Protein AF-A0A4U8QLE6-F1 (afdb_monomer)

pLDDT: mean 83.45, std 14.3, range [49.31, 98.06]

Organism: NCBI:txid180332

Radius of gyration: 44.6 Å; Cα contacts (8 Å, |Δi|>4): 15; chains: 1; bounding box: 82×47×125 Å

Foldseek 3Di:
DVVVVCVVCVVVVVVVVVVVCVLVVVVVVQLDDADVPHDPVCSCVPRVVVNVVVVVVVVVVVVVVVVVVVVVVVVVVVVVVVVVVVVVVVVVVVVVVVVVVVVVVVVVVVVVVCCVVVNDVVSVVVVVVVVVVVVVVVVVVVVVVVVVVVVVVVVVVVVVVVVPPPPPDDDDDDDDDDDDDD

Structure (mmCIF, N/CA/C/O backbone):
data_AF-A0A4U8QLE6-F1
#
_entry.id   AF-A0A4U8QLE6-F1
#
loop_
_atom_site.group_PDB
_atom_site.id
_atom_site.type_symbol
_atom_site.label_atom_id
_atom_site.label_alt_id
_atom_site.label_comp_id
_atom_site.label_asym_id
_atom_site.label_entity_id
_atom_site.label_seq_id
_atom_site.pdbx_PDB_ins_code
_atom_site.Cartn_x
_atom_site.Cartn_y
_atom_site.Cartn_z
_atom_site.occupancy
_atom_site.B_iso_or_equiv
_atom_site.auth_seq_id
_atom_site.auth_comp_id
_atom_site.auth_asym_id
_atom_site.auth_atom_id
_atom_site.pdbx_PDB_model_num
ATOM 1 N N . MET A 1 1 ? 1.300 -11.790 -12.094 1.00 51.78 1 MET A N 1
ATOM 2 C CA . MET A 1 1 ? 2.133 -10.600 -11.764 1.00 51.78 1 MET A CA 1
ATOM 3 C C . MET A 1 1 ? 3.245 -10.413 -12.786 1.00 51.78 1 MET A C 1
ATOM 5 O O . MET A 1 1 ? 3.287 -9.347 -13.375 1.00 51.78 1 MET A O 1
ATOM 9 N N . TYR A 1 2 ? 4.060 -11.438 -13.064 1.00 54.03 2 TYR A N 1
ATOM 10 C CA . TYR A 1 2 ? 5.075 -11.389 -14.129 1.00 54.03 2 TYR A CA 1
ATOM 11 C C . TYR A 1 2 ? 4.500 -11.115 -15.533 1.00 54.03 2 TYR A C 1
ATOM 13 O O . TYR A 1 2 ? 5.106 -10.373 -16.294 1.00 54.03 2 TYR A O 1
ATOM 21 N N . GLU A 1 3 ? 3.303 -11.621 -15.851 1.00 58.41 3 GLU A N 1
ATOM 22 C CA . GLU A 1 3 ? 2.656 -11.396 -17.160 1.00 58.41 3 GLU A CA 1
ATOM 23 C C . GLU A 1 3 ? 2.315 -9.925 -17.438 1.00 58.41 3 GLU A C 1
ATOM 25 O O . GLU A 1 3 ? 2.607 -9.437 -18.523 1.00 58.41 3 GLU A O 1
ATOM 30 N N . ARG A 1 4 ? 1.791 -9.182 -16.450 1.00 62.34 4 ARG A N 1
ATOM 31 C CA . ARG A 1 4 ? 1.497 -7.745 -16.623 1.00 62.34 4 ARG A CA 1
ATOM 32 C C . ARG A 1 4 ? 2.766 -6.906 -16.767 1.00 62.34 4 ARG A C 1
ATOM 34 O O . ARG A 1 4 ? 2.772 -5.920 -17.492 1.00 62.34 4 ARG A O 1
ATOM 41 N N . GLU A 1 5 ? 3.844 -7.283 -16.078 1.00 61.75 5 GLU A N 1
ATOM 42 C CA . GLU A 1 5 ? 5.138 -6.608 -16.236 1.00 61.75 5 GLU A CA 1
ATOM 43 C C . GLU A 1 5 ? 5.733 -6.860 -17.631 1.00 61.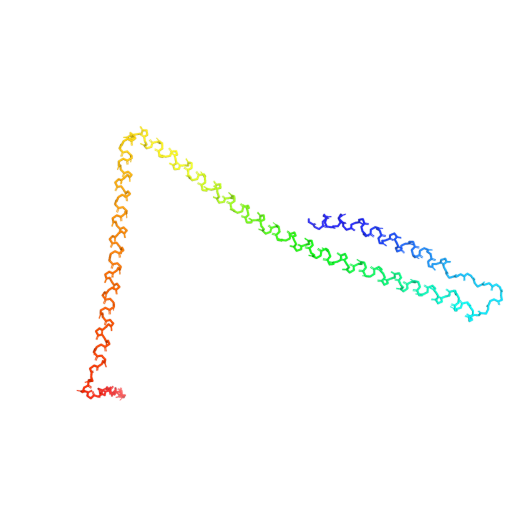75 5 GLU A C 1
ATOM 45 O O . GLU A 1 5 ? 6.278 -5.939 -18.235 1.00 61.75 5 GLU A O 1
ATOM 50 N N . LEU A 1 6 ? 5.573 -8.075 -18.169 1.00 65.81 6 LEU A N 1
ATOM 51 C CA . LEU A 1 6 ? 5.964 -8.415 -19.539 1.00 65.81 6 LEU A CA 1
ATOM 52 C C . LEU A 1 6 ? 5.100 -7.705 -20.591 1.00 65.81 6 LEU A C 1
ATOM 54 O O . LEU A 1 6 ? 5.637 -7.297 -21.614 1.00 65.81 6 LEU A O 1
ATOM 58 N N . GLU A 1 7 ? 3.802 -7.503 -20.348 1.00 73.38 7 GLU A N 1
ATOM 59 C CA . GLU A 1 7 ? 2.925 -6.722 -21.238 1.00 73.38 7 GLU A CA 1
ATOM 60 C C . GLU A 1 7 ? 3.308 -5.240 -21.300 1.00 73.38 7 GLU A C 1
ATOM 62 O O . GLU A 1 7 ? 3.290 -4.656 -22.380 1.00 73.38 7 GLU A O 1
ATOM 67 N N . ILE A 1 8 ? 3.705 -4.637 -20.173 1.00 72.19 8 ILE A N 1
ATOM 68 C CA . ILE A 1 8 ? 4.153 -3.234 -20.133 1.00 72.19 8 ILE A CA 1
ATOM 69 C C . ILE A 1 8 ? 5.519 -3.071 -20.817 1.00 72.19 8 ILE A C 1
ATOM 71 O O . ILE A 1 8 ? 5.747 -2.082 -21.511 1.00 72.19 8 ILE A O 1
ATOM 75 N N . LEU A 1 9 ? 6.431 -4.037 -20.648 1.00 71.62 9 LEU A N 1
ATOM 76 C CA . LEU A 1 9 ? 7.747 -4.005 -21.296 1.00 71.62 9 LEU A CA 1
ATOM 77 C C . LEU A 1 9 ? 7.725 -4.432 -22.767 1.00 71.62 9 LEU A C 1
ATOM 79 O O . LEU A 1 9 ? 8.627 -4.044 -23.507 1.00 71.62 9 LEU A O 1
ATOM 83 N N . LYS A 1 10 ? 6.718 -5.193 -23.207 1.00 79.69 10 LYS A N 1
ATOM 84 C CA . LYS A 1 10 ? 6.575 -5.686 -24.585 1.00 79.69 10 LYS A CA 1
ATOM 85 C C . LYS A 1 10 ? 6.761 -4.607 -25.657 1.00 79.69 10 LYS A C 1
ATOM 87 O O . LYS A 1 10 ? 7.643 -4.787 -26.489 1.00 79.69 10 LYS A O 1
ATOM 92 N N . PRO A 1 11 ? 6.041 -3.468 -25.634 1.00 81.75 11 PRO A N 1
ATOM 93 C CA . PRO A 1 11 ? 6.193 -2.439 -26.666 1.00 81.75 11 PRO A CA 1
ATOM 94 C C . PRO A 1 11 ? 7.582 -1.785 -26.655 1.00 81.75 11 PRO A C 1
ATOM 96 O O . PRO A 1 11 ? 8.099 -1.402 -27.703 1.00 81.75 11 PRO A O 1
ATOM 99 N N . VAL A 1 12 ? 8.222 -1.693 -25.486 1.00 77.62 12 VAL A N 1
ATOM 100 C CA . VAL A 1 12 ? 9.596 -1.185 -25.363 1.00 77.62 12 VAL A CA 1
ATOM 101 C C . VAL A 1 12 ? 10.590 -2.188 -25.949 1.00 77.62 12 VAL A C 1
ATOM 103 O O . VAL A 1 12 ? 11.456 -1.800 -26.729 1.00 77.62 12 VAL A O 1
ATOM 106 N N . MET A 1 13 ? 10.443 -3.476 -25.629 1.00 78.75 13 MET A N 1
ATOM 107 C CA . MET A 1 13 ? 11.257 -4.547 -26.208 1.00 78.75 13 MET A CA 1
ATOM 108 C C . MET A 1 13 ? 11.079 -4.630 -27.724 1.00 78.75 13 MET A C 1
ATOM 110 O O . MET A 1 13 ? 12.067 -4.714 -28.439 1.00 78.75 13 MET A O 1
ATOM 114 N N . GLU A 1 14 ? 9.849 -4.528 -28.224 1.00 84.81 14 GLU A N 1
ATOM 115 C CA . GLU A 1 14 ? 9.547 -4.522 -29.658 1.00 84.81 14 GLU A CA 1
ATOM 116 C C . GLU A 1 14 ? 10.127 -3.290 -30.370 1.00 84.81 14 GLU A C 1
ATOM 118 O O . GLU A 1 14 ? 10.577 -3.395 -31.512 1.00 84.81 14 GLU A O 1
ATOM 123 N N . SER A 1 15 ? 10.160 -2.129 -29.706 1.00 83.81 15 SER A N 1
ATOM 124 C CA . SER A 1 15 ? 10.817 -0.919 -30.219 1.00 83.81 15 SER A CA 1
ATOM 125 C C . SER A 1 15 ? 12.331 -1.095 -30.304 1.00 83.81 15 SER A C 1
ATOM 127 O O . SER A 1 15 ? 12.926 -0.777 -31.331 1.00 83.81 15 SER A O 1
ATOM 129 N N . VAL A 1 16 ? 12.957 -1.625 -29.251 1.00 76.56 16 VAL A N 1
ATOM 130 C CA . VAL A 1 16 ? 14.405 -1.878 -29.216 1.00 76.56 16 VAL A CA 1
ATOM 131 C C . VAL A 1 16 ? 14.793 -2.956 -30.231 1.00 76.56 16 VAL A C 1
ATOM 133 O O . VAL A 1 16 ? 15.768 -2.783 -30.956 1.00 76.56 16 VAL A O 1
ATOM 136 N N . ASP A 1 17 ? 14.007 -4.027 -30.358 1.00 78.38 17 ASP A N 1
ATOM 137 C CA . ASP A 1 17 ? 14.220 -5.077 -31.360 1.00 78.38 17 ASP A CA 1
ATOM 138 C C . ASP A 1 17 ? 14.085 -4.543 -32.786 1.00 78.38 17 ASP A C 1
ATOM 140 O O . ASP A 1 17 ? 14.841 -4.944 -33.673 1.00 78.38 17 ASP A O 1
ATOM 144 N N . ARG A 1 18 ? 13.147 -3.622 -33.026 1.00 83.31 18 ARG A N 1
ATOM 145 C CA . ARG A 1 18 ? 13.005 -2.953 -34.322 1.00 83.31 18 ARG A CA 1
ATOM 146 C C . ARG A 1 18 ? 14.221 -2.088 -34.631 1.00 83.31 18 ARG A C 1
ATOM 148 O O . ARG A 1 18 ? 14.805 -2.252 -35.699 1.00 83.31 18 ARG A O 1
ATOM 155 N N . GLU A 1 19 ? 14.642 -1.242 -33.691 1.00 75.19 19 GLU A N 1
ATOM 156 C CA . GLU A 1 19 ? 15.841 -0.405 -33.831 1.00 75.19 19 GLU A CA 1
ATOM 157 C C . GLU A 1 19 ? 17.096 -1.270 -34.073 1.00 75.19 19 GLU A C 1
ATOM 159 O O . GLU A 1 19 ? 17.903 -0.966 -34.953 1.00 75.19 19 GLU A O 1
ATOM 164 N N . LEU A 1 20 ? 17.230 -2.404 -33.376 1.00 70.12 20 LEU A N 1
ATOM 165 C CA . LEU A 1 20 ? 18.323 -3.363 -33.565 1.00 70.12 20 LEU A CA 1
ATOM 166 C C . LEU A 1 20 ? 18.268 -4.084 -34.917 1.00 70.12 20 LEU A C 1
ATOM 168 O O . LEU A 1 20 ? 19.312 -4.274 -35.542 1.00 70.12 20 LEU A O 1
ATOM 172 N N . ARG A 1 21 ? 17.084 -4.485 -35.396 1.00 73.44 21 ARG A N 1
ATOM 173 C CA . ARG A 1 21 ? 16.917 -5.121 -36.716 1.00 73.44 21 ARG A CA 1
ATOM 174 C C . ARG A 1 21 ? 17.181 -4.146 -37.853 1.00 73.44 21 ARG A C 1
ATOM 176 O O . ARG A 1 21 ? 17.861 -4.520 -38.802 1.00 73.44 21 ARG A O 1
ATOM 183 N N . GLU A 1 22 ? 16.710 -2.907 -37.748 1.00 72.12 22 GLU A N 1
ATOM 184 C CA . GLU A 1 22 ? 17.026 -1.850 -38.713 1.00 72.12 22 GLU A CA 1
ATOM 185 C C . GLU A 1 22 ? 18.521 -1.528 -38.723 1.00 72.12 22 GLU A C 1
ATOM 187 O O . GLU A 1 22 ? 19.091 -1.249 -39.777 1.00 72.12 22 GLU A O 1
ATOM 192 N N . PHE A 1 23 ? 19.182 -1.604 -37.567 1.00 63.97 23 PHE A N 1
ATOM 193 C CA . PHE A 1 23 ? 20.626 -1.455 -37.485 1.00 63.97 23 PHE A CA 1
ATOM 194 C C . PHE A 1 23 ? 21.363 -2.642 -38.124 1.00 63.97 23 PHE A C 1
ATOM 196 O O . PHE A 1 23 ? 22.244 -2.447 -38.958 1.00 63.97 23 PHE A O 1
ATOM 203 N N . ARG A 1 24 ? 20.974 -3.877 -37.786 1.00 59.59 24 ARG A N 1
ATOM 204 C CA . ARG A 1 24 ? 21.587 -5.120 -38.280 1.00 59.59 24 ARG A CA 1
ATOM 205 C C . ARG A 1 24 ? 21.388 -5.326 -39.782 1.00 59.59 24 ARG A C 1
ATOM 207 O O . ARG A 1 24 ? 22.349 -5.666 -40.459 1.00 59.59 24 ARG A O 1
ATOM 214 N N . GLY A 1 25 ? 20.178 -5.085 -40.290 1.00 58.25 25 GLY A N 1
ATOM 215 C CA . GLY A 1 25 ? 19.855 -5.181 -41.717 1.00 58.25 25 GLY A CA 1
ATOM 216 C C . GLY A 1 25 ? 20.652 -4.190 -42.556 1.00 58.25 25 GLY A C 1
ATOM 217 O O . GLY A 1 25 ? 21.019 -4.491 -43.683 1.00 58.25 25 GLY A O 1
ATOM 218 N N . LYS A 1 26 ? 21.030 -3.052 -41.965 1.00 58.16 26 LYS A N 1
ATOM 219 C CA . LYS A 1 26 ? 21.974 -2.150 -42.602 1.00 58.16 26 LYS A CA 1
ATOM 220 C C . LYS A 1 26 ? 23.408 -2.685 -42.488 1.00 58.16 26 LYS A C 1
ATOM 222 O O . LYS A 1 26 ? 24.122 -2.613 -43.462 1.00 58.16 26 LYS A O 1
ATOM 227 N N . VAL A 1 27 ? 23.888 -3.246 -41.375 1.00 53.81 27 VAL A N 1
ATOM 228 C CA . VAL A 1 27 ? 25.328 -3.591 -41.221 1.00 53.81 27 VAL A CA 1
ATOM 229 C C . VAL A 1 27 ? 25.865 -4.564 -42.288 1.00 53.81 27 VAL A C 1
ATOM 231 O O . VAL A 1 27 ? 26.992 -4.367 -42.743 1.00 53.81 27 VAL A O 1
ATOM 234 N N . GLU A 1 28 ? 25.074 -5.548 -42.729 1.00 51.62 28 GLU A N 1
ATOM 235 C CA . GLU A 1 28 ? 25.454 -6.469 -43.822 1.00 51.62 28 GLU A CA 1
ATOM 236 C C . GLU A 1 28 ? 25.434 -5.794 -45.216 1.00 51.62 28 GLU A C 1
ATOM 238 O O . GLU A 1 28 ? 26.197 -6.188 -46.094 1.00 51.62 28 GLU A O 1
ATOM 243 N N . GLU A 1 29 ? 24.666 -4.710 -45.394 1.00 54.72 29 GLU A N 1
ATOM 244 C CA . GLU A 1 29 ? 24.669 -3.832 -46.582 1.00 54.72 29 GLU A CA 1
ATOM 245 C C . GLU A 1 29 ? 25.602 -2.598 -46.455 1.00 54.72 29 GLU A C 1
ATOM 247 O O . GLU A 1 29 ? 25.922 -1.958 -47.457 1.00 54.72 29 GLU A O 1
ATOM 252 N N . ILE A 1 30 ? 26.046 -2.215 -45.245 1.00 60.09 30 ILE A N 1
ATOM 253 C CA . ILE A 1 30 ? 26.697 -0.916 -44.988 1.00 60.09 30 ILE A CA 1
ATOM 254 C C . ILE A 1 30 ? 28.194 -0.955 -45.270 1.00 60.09 30 ILE A C 1
ATOM 256 O O . ILE A 1 30 ? 28.747 0.122 -45.478 1.00 60.09 30 ILE A O 1
ATOM 260 N N . LEU A 1 31 ? 28.893 -2.101 -45.291 1.00 64.25 31 LEU A N 1
ATOM 261 C CA . LEU A 1 31 ? 30.298 -2.047 -45.712 1.00 64.25 31 LEU A CA 1
ATOM 262 C C . LEU A 1 31 ? 30.306 -1.687 -47.208 1.00 64.25 31 LEU A C 1
ATOM 264 O O . LEU A 1 31 ? 30.032 -2.554 -48.038 1.00 64.25 31 LEU A O 1
ATOM 268 N N . PRO A 1 32 ? 30.539 -0.414 -47.589 1.00 68.31 32 PRO A N 1
ATOM 269 C CA . PRO A 1 32 ? 30.186 0.025 -48.925 1.00 68.31 32 PRO A CA 1
ATOM 270 C C . PRO A 1 32 ? 31.134 -0.692 -49.872 1.00 68.31 32 PRO A C 1
ATOM 272 O O . PRO A 1 32 ? 32.317 -0.794 -49.535 1.00 68.31 32 PRO A O 1
ATOM 275 N N . PRO A 1 33 ? 30.697 -1.172 -51.041 1.00 70.31 33 PRO A N 1
ATOM 276 C CA . PRO A 1 33 ? 31.617 -1.817 -51.961 1.00 70.31 33 PRO A CA 1
ATOM 277 C C . PRO A 1 33 ? 32.800 -0.883 -52.257 1.00 70.31 33 PRO A C 1
ATOM 279 O O . PRO A 1 33 ? 32.659 0.350 -52.358 1.00 70.31 33 PRO A O 1
ATOM 282 N N . ALA A 1 34 ? 34.002 -1.460 -52.311 1.00 69.62 34 ALA A N 1
ATOM 283 C CA . ALA A 1 34 ? 35.178 -0.722 -52.747 1.00 69.62 34 ALA A CA 1
ATOM 284 C C . ALA A 1 34 ? 34.936 -0.262 -54.189 1.00 69.62 34 ALA A C 1
ATOM 286 O O . ALA A 1 34 ? 34.495 -1.049 -55.029 1.00 69.62 34 ALA A O 1
ATOM 287 N N . LYS A 1 35 ? 35.180 1.020 -54.482 1.00 76.38 35 LYS A N 1
ATOM 288 C CA . LYS A 1 35 ? 35.130 1.471 -55.880 1.00 76.38 35 LYS A CA 1
ATOM 289 C C . LYS A 1 35 ? 36.320 0.870 -56.631 1.00 76.38 35 LYS A C 1
ATOM 291 O O . LYS A 1 35 ? 37.379 0.659 -56.038 1.00 76.38 35 LYS A O 1
ATOM 296 N N . ALA A 1 36 ? 36.168 0.627 -57.933 1.00 72.69 36 ALA A N 1
ATOM 297 C CA . ALA A 1 36 ? 37.285 0.192 -58.767 1.00 72.69 36 ALA A CA 1
ATOM 298 C C . ALA A 1 36 ? 38.458 1.186 -58.619 1.00 72.69 36 ALA A C 1
ATOM 300 O O . ALA A 1 36 ? 38.265 2.387 -58.801 1.00 72.69 36 ALA A O 1
ATOM 301 N N . LEU A 1 37 ? 39.644 0.677 -58.252 1.00 76.19 37 LEU A N 1
ATOM 302 C CA . LEU A 1 37 ? 40.887 1.429 -57.981 1.00 76.19 37 LEU A CA 1
ATOM 303 C C . LEU A 1 37 ? 40.935 2.256 -56.671 1.00 76.19 37 LEU A C 1
ATOM 305 O O . LEU A 1 37 ? 41.847 3.065 -56.485 1.00 76.19 37 LEU A O 1
ATOM 309 N N . GLU A 1 38 ? 40.012 2.060 -55.724 1.00 82.69 38 GLU A N 1
ATOM 310 C CA . GLU A 1 38 ? 40.084 2.714 -54.408 1.00 82.69 38 GLU A CA 1
ATOM 311 C C . GLU A 1 38 ? 41.235 2.151 -53.550 1.00 82.69 38 GLU A C 1
ATOM 313 O O . GLU A 1 38 ? 41.317 0.951 -53.289 1.00 82.69 38 GLU A O 1
ATOM 318 N N . ARG A 1 39 ? 42.127 3.025 -53.061 1.00 87.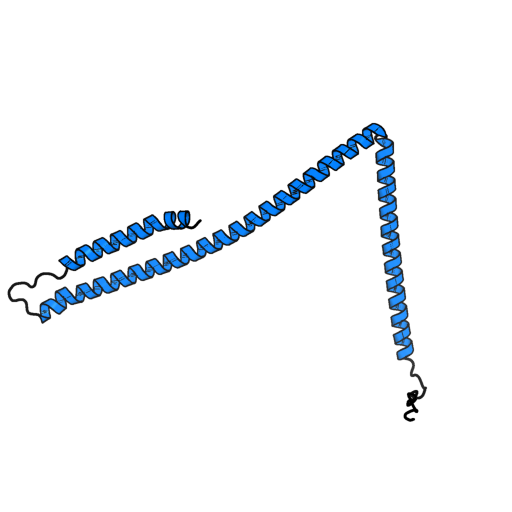81 39 ARG A N 1
ATOM 319 C CA . ARG A 1 39 ? 43.208 2.623 -52.143 1.00 87.81 39 ARG A CA 1
ATOM 320 C C . ARG A 1 39 ? 42.631 2.179 -50.795 1.00 87.81 39 ARG A C 1
ATOM 322 O O . ARG A 1 39 ? 41.817 2.890 -50.208 1.00 87.81 39 ARG A O 1
ATOM 329 N N . ALA A 1 40 ? 43.149 1.077 -50.248 1.00 86.12 40 ALA A N 1
ATOM 330 C CA . ALA A 1 40 ? 42.697 0.498 -48.977 1.00 86.12 40 ALA A CA 1
ATOM 331 C C . ALA A 1 40 ? 42.700 1.494 -47.798 1.00 86.12 40 ALA A C 1
ATOM 333 O O . ALA A 1 40 ? 41.802 1.470 -46.958 1.00 86.12 40 ALA A O 1
ATOM 334 N N . VAL A 1 41 ? 43.677 2.408 -47.754 1.00 88.12 41 VAL A N 1
ATOM 335 C CA . VAL A 1 41 ? 43.741 3.464 -46.727 1.00 88.12 41 VAL A CA 1
ATOM 336 C C . VAL A 1 41 ? 42.537 4.405 -46.832 1.00 88.12 41 VAL A C 1
ATOM 338 O O . VAL A 1 41 ? 41.866 4.642 -45.833 1.00 88.12 41 VAL A O 1
ATOM 341 N N . ASN A 1 42 ? 42.196 4.866 -48.039 1.00 86.88 42 ASN A N 1
ATOM 342 C CA . ASN A 1 42 ? 41.032 5.731 -48.258 1.00 86.88 42 ASN A CA 1
ATOM 343 C C . ASN A 1 42 ? 39.722 5.025 -47.904 1.00 86.88 42 ASN A C 1
ATOM 345 O O . ASN A 1 42 ? 38.850 5.628 -47.283 1.00 86.88 42 ASN A O 1
ATOM 349 N N . TYR A 1 43 ? 39.606 3.745 -48.254 1.00 87.75 43 TYR A N 1
ATOM 350 C CA . TYR A 1 43 ? 38.450 2.934 -47.893 1.00 87.75 43 TYR A CA 1
ATOM 351 C C . TYR A 1 43 ? 38.273 2.852 -46.369 1.00 87.75 43 TYR A C 1
ATOM 353 O O . TYR A 1 43 ? 37.189 3.090 -45.830 1.00 87.75 43 TYR A O 1
ATOM 361 N N . ARG A 1 44 ? 39.359 2.564 -45.643 1.00 88.31 44 ARG A N 1
ATOM 362 C CA . ARG A 1 44 ? 39.341 2.458 -44.183 1.00 88.31 44 ARG A CA 1
ATOM 363 C C . ARG A 1 44 ? 38.933 3.772 -43.521 1.00 88.31 44 ARG A C 1
ATOM 365 O O . ARG A 1 44 ? 38.062 3.753 -42.655 1.00 88.31 44 ARG A O 1
ATOM 372 N N . GLU A 1 45 ? 39.568 4.879 -43.897 1.00 89.25 45 GLU A N 1
ATOM 373 C CA . GLU A 1 45 ? 39.341 6.181 -43.259 1.00 89.25 45 GLU A CA 1
ATOM 374 C C . GLU A 1 45 ? 37.953 6.748 -43.571 1.00 89.25 45 GLU A C 1
ATOM 376 O O . GLU A 1 45 ? 37.293 7.260 -42.671 1.00 89.25 45 GLU A O 1
ATOM 381 N N . ASN A 1 46 ? 37.476 6.611 -44.812 1.00 84.75 46 ASN A N 1
ATOM 382 C CA . ASN A 1 46 ? 36.247 7.280 -45.250 1.00 84.75 46 ASN A CA 1
ATOM 383 C C . ASN A 1 46 ? 34.988 6.415 -45.129 1.00 84.75 46 ASN A C 1
ATOM 385 O O . ASN A 1 46 ? 33.885 6.956 -45.083 1.00 84.75 46 ASN A O 1
ATOM 389 N N . LYS A 1 47 ? 35.121 5.083 -45.092 1.00 81.56 47 LYS A N 1
ATOM 390 C CA . LYS A 1 47 ? 33.972 4.162 -45.090 1.00 81.56 47 LYS A CA 1
ATOM 391 C C . LYS A 1 47 ? 33.920 3.305 -43.831 1.00 81.56 47 LYS A C 1
ATOM 393 O O . LYS A 1 47 ? 32.944 3.373 -43.087 1.00 81.56 47 LYS A O 1
ATOM 398 N N . ALA A 1 48 ? 34.980 2.548 -43.548 1.00 83.25 48 ALA A N 1
ATOM 399 C CA . ALA A 1 48 ? 34.966 1.598 -42.435 1.00 83.25 48 ALA A CA 1
ATOM 400 C C . ALA A 1 48 ? 34.998 2.294 -41.062 1.00 83.25 48 ALA A C 1
ATOM 402 O O . ALA A 1 48 ? 34.143 2.037 -40.217 1.00 83.25 48 ALA A O 1
ATOM 403 N N . LYS A 1 49 ? 35.946 3.209 -40.816 1.00 87.31 49 LYS A N 1
ATOM 404 C CA . LYS A 1 49 ? 36.066 3.894 -39.514 1.00 87.31 49 LYS A CA 1
ATOM 405 C C . LYS A 1 49 ? 34.810 4.686 -39.122 1.00 87.31 49 LYS A C 1
ATOM 407 O O . LYS A 1 49 ? 34.363 4.514 -37.986 1.00 87.31 49 LYS A O 1
ATOM 412 N N . PRO A 1 50 ? 34.197 5.506 -40.000 1.00 85.25 50 PRO A N 1
ATOM 413 C CA . PRO A 1 50 ? 32.987 6.245 -39.648 1.00 85.25 50 PRO A CA 1
ATOM 414 C C . PRO A 1 50 ? 31.817 5.319 -39.314 1.00 85.25 50 PRO A C 1
ATOM 416 O O . PRO A 1 50 ? 31.017 5.648 -38.440 1.00 85.25 50 PRO A O 1
ATOM 419 N N . LEU A 1 51 ? 31.739 4.147 -39.955 1.00 82.06 51 LEU A N 1
ATOM 420 C CA . LEU A 1 51 ? 30.745 3.130 -39.628 1.00 82.06 51 LEU A CA 1
ATOM 421 C C . LEU A 1 51 ? 30.920 2.609 -38.200 1.00 82.06 51 LEU A C 1
ATOM 423 O O . LEU A 1 51 ? 29.972 2.663 -37.419 1.00 82.06 51 LEU A O 1
ATOM 427 N N . PHE A 1 52 ? 32.129 2.185 -37.825 1.00 83.56 52 PHE A N 1
ATOM 428 C CA . PHE A 1 52 ? 32.409 1.723 -36.461 1.00 83.56 52 PHE A CA 1
ATOM 429 C C . PHE A 1 52 ? 32.128 2.802 -35.411 1.00 83.56 52 PHE A C 1
ATOM 431 O O . PHE A 1 52 ? 31.597 2.501 -34.344 1.00 83.56 52 PHE A O 1
ATOM 438 N N . ILE A 1 53 ? 32.434 4.067 -35.715 1.00 87.44 53 ILE A N 1
ATOM 439 C CA . ILE A 1 53 ? 32.125 5.191 -34.824 1.00 87.44 53 ILE A CA 1
ATOM 440 C C . ILE A 1 53 ? 30.609 5.349 -34.658 1.00 87.44 53 ILE A C 1
ATOM 442 O O . ILE A 1 53 ? 30.140 5.472 -33.527 1.00 87.44 53 ILE A O 1
ATOM 446 N N . LYS A 1 54 ? 29.835 5.299 -35.752 1.00 83.88 54 LYS A N 1
ATOM 447 C CA . LYS A 1 54 ? 28.366 5.339 -35.692 1.00 83.88 54 LYS A CA 1
ATOM 448 C C . LYS A 1 54 ? 27.816 4.176 -34.867 1.00 83.88 54 LYS A C 1
ATOM 450 O O . LYS A 1 54 ? 27.047 4.427 -33.950 1.00 83.88 54 LYS A O 1
ATOM 455 N N . MET A 1 55 ? 28.275 2.945 -35.114 1.00 82.94 55 MET A N 1
ATOM 456 C CA . MET A 1 55 ? 27.880 1.762 -34.333 1.00 82.94 55 MET A CA 1
ATOM 457 C C . MET A 1 55 ? 28.159 1.939 -32.845 1.00 82.94 55 MET A C 1
ATOM 459 O O . MET A 1 55 ? 27.263 1.749 -32.027 1.00 82.94 55 MET A O 1
ATOM 463 N N . LYS A 1 56 ? 29.375 2.363 -32.492 1.00 86.25 56 LYS A N 1
ATOM 464 C CA . LYS A 1 56 ? 29.760 2.615 -31.102 1.00 86.25 56 LYS A CA 1
ATOM 465 C C . LYS A 1 56 ? 28.824 3.629 -30.441 1.00 86.25 56 LYS A C 1
ATOM 467 O O . LYS A 1 56 ? 28.370 3.402 -29.324 1.00 86.25 56 LYS A O 1
ATOM 472 N N . ASN A 1 57 ? 28.530 4.732 -31.127 1.00 86.44 57 ASN A N 1
ATOM 473 C CA . ASN A 1 57 ? 27.688 5.795 -30.586 1.00 86.44 57 ASN A CA 1
ATOM 474 C C . ASN A 1 57 ? 26.224 5.351 -30.446 1.00 86.44 57 ASN A C 1
ATOM 476 O O . ASN A 1 57 ? 25.603 5.650 -29.431 1.00 86.44 57 ASN A O 1
ATOM 480 N N . THR A 1 58 ? 25.688 4.597 -31.412 1.00 83.31 58 THR A N 1
ATOM 481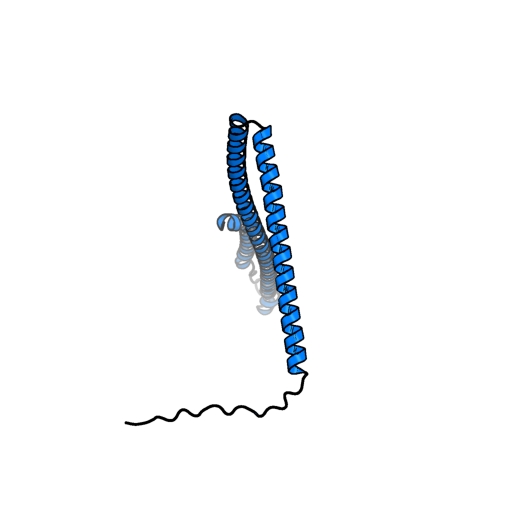 C CA . THR A 1 58 ? 24.334 4.031 -31.327 1.00 83.31 58 THR A CA 1
ATOM 482 C C . THR A 1 58 ? 24.218 3.048 -30.165 1.00 83.31 58 THR A C 1
ATOM 484 O O . THR A 1 58 ? 23.290 3.155 -29.370 1.00 83.31 58 THR A O 1
ATOM 487 N N . ILE A 1 59 ? 25.187 2.141 -30.004 1.00 82.56 59 ILE A N 1
ATOM 488 C CA . ILE A 1 59 ? 25.215 1.194 -28.880 1.00 82.56 59 ILE A CA 1
ATOM 489 C C . ILE A 1 59 ? 25.286 1.943 -27.543 1.00 82.56 59 ILE A C 1
ATOM 491 O O . ILE A 1 59 ? 24.552 1.609 -26.616 1.00 82.56 59 ILE A O 1
ATOM 495 N N . ALA A 1 60 ? 26.120 2.982 -27.443 1.00 84.44 60 ALA A N 1
ATOM 496 C CA . ALA A 1 60 ? 26.226 3.791 -26.231 1.00 84.44 60 ALA A CA 1
ATOM 497 C C . ALA A 1 60 ? 24.912 4.521 -25.895 1.00 84.44 60 ALA A C 1
ATOM 499 O O . ALA A 1 60 ? 24.498 4.528 -24.737 1.00 84.44 60 ALA A O 1
ATOM 500 N N . ALA A 1 61 ? 24.230 5.086 -26.896 1.00 85.19 61 ALA A N 1
ATOM 501 C CA . ALA A 1 61 ? 22.938 5.744 -26.710 1.00 85.19 61 ALA A CA 1
ATOM 502 C C . ALA A 1 61 ? 21.848 4.760 -26.251 1.00 85.19 61 ALA A C 1
ATOM 504 O O . ALA A 1 61 ? 21.098 5.057 -25.321 1.00 85.19 61 ALA A O 1
ATOM 505 N N . LEU A 1 62 ? 21.797 3.563 -26.846 1.00 84.50 62 LEU A N 1
ATOM 506 C CA . LEU A 1 62 ? 20.872 2.506 -26.431 1.00 84.50 62 LEU A CA 1
ATOM 507 C C . LEU A 1 62 ? 21.149 2.035 -24.999 1.00 84.50 62 LEU A C 1
ATOM 509 O O . LEU A 1 62 ? 20.213 1.861 -24.221 1.00 84.50 62 LEU A O 1
ATOM 513 N N . ALA A 1 63 ? 22.420 1.876 -24.625 1.00 81.50 63 ALA A N 1
ATOM 514 C CA . ALA A 1 63 ? 22.805 1.494 -23.269 1.00 81.50 63 ALA A CA 1
ATOM 515 C C . ALA A 1 63 ? 22.397 2.552 -22.229 1.00 81.50 63 ALA A C 1
ATOM 517 O O . ALA A 1 63 ? 21.895 2.196 -21.163 1.00 81.50 63 ALA A O 1
ATOM 518 N N . ALA A 1 64 ? 22.558 3.842 -22.546 1.00 86.31 64 ALA A N 1
ATOM 519 C CA . ALA A 1 64 ? 22.112 4.933 -21.680 1.00 86.31 64 ALA A CA 1
ATOM 520 C C . ALA A 1 64 ? 20.586 4.911 -21.486 1.00 86.31 64 ALA A C 1
ATOM 522 O O . ALA A 1 64 ? 20.108 4.919 -20.351 1.00 86.31 64 ALA A O 1
ATOM 523 N N . ARG A 1 65 ? 19.824 4.765 -22.578 1.00 81.94 65 ARG A N 1
ATOM 524 C CA . ARG A 1 65 ? 18.357 4.667 -22.532 1.00 81.94 65 ARG A CA 1
ATOM 525 C C . ARG A 1 65 ? 17.882 3.441 -21.746 1.00 81.94 65 ARG A C 1
ATOM 527 O O . ARG A 1 65 ? 16.936 3.529 -20.967 1.00 81.94 65 ARG A O 1
ATOM 534 N N . LEU A 1 66 ? 18.556 2.299 -21.901 1.00 83.88 66 LEU A N 1
ATOM 535 C CA . LEU A 1 66 ? 18.262 1.092 -21.125 1.00 83.88 66 LEU A CA 1
ATOM 536 C C . LEU A 1 66 ? 18.493 1.322 -19.624 1.00 83.88 66 LEU A C 1
ATOM 538 O O . LEU A 1 66 ? 17.675 0.901 -18.807 1.00 83.88 66 LEU A O 1
ATOM 542 N N . ALA A 1 67 ? 19.573 2.015 -19.256 1.00 86.88 67 ALA A N 1
ATOM 543 C CA . ALA A 1 67 ? 19.868 2.336 -17.863 1.00 86.88 67 ALA A CA 1
ATOM 544 C C . ALA A 1 67 ? 18.792 3.240 -17.235 1.00 86.88 67 ALA A C 1
ATOM 546 O O . ALA A 1 67 ? 18.381 2.993 -16.099 1.00 86.88 67 ALA A O 1
ATOM 547 N N . GLU A 1 68 ? 18.294 4.237 -17.970 1.00 89.38 68 GLU A N 1
ATOM 548 C CA . GLU A 1 68 ? 17.191 5.105 -17.534 1.00 89.38 68 GLU A CA 1
ATOM 549 C C . GLU A 1 68 ? 15.903 4.306 -17.292 1.00 89.38 68 GLU A C 1
ATOM 551 O O . GLU A 1 68 ? 15.341 4.357 -16.194 1.00 89.38 68 GLU A O 1
ATOM 556 N N . ILE A 1 69 ? 15.498 3.474 -18.259 1.00 86.94 69 ILE A N 1
ATOM 557 C CA . ILE A 1 69 ? 14.307 2.615 -18.145 1.00 86.94 69 ILE A CA 1
ATOM 558 C C . ILE A 1 69 ? 14.424 1.672 -16.939 1.00 86.94 69 ILE A C 1
ATOM 560 O O . ILE A 1 69 ? 13.461 1.470 -16.197 1.00 86.94 69 ILE A O 1
ATOM 564 N N . MET A 1 70 ? 15.610 1.110 -16.687 1.00 83.38 70 MET A N 1
ATOM 565 C CA . MET A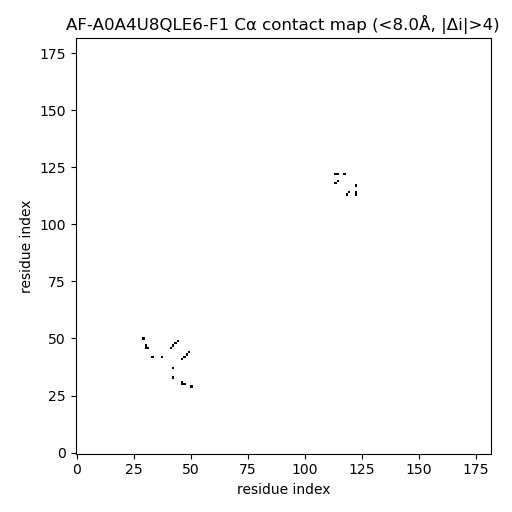 1 70 ? 15.837 0.253 -15.520 1.00 83.38 70 MET A CA 1
ATOM 566 C C . MET A 1 70 ? 15.672 1.007 -14.191 1.00 83.38 70 MET A C 1
ATOM 568 O O . MET A 1 70 ? 15.160 0.432 -13.223 1.00 83.38 70 MET A O 1
ATOM 572 N N . GLN A 1 71 ? 16.071 2.281 -14.121 1.00 91.81 71 GLN A N 1
ATOM 573 C CA . GLN A 1 71 ? 15.865 3.111 -12.929 1.00 91.81 71 GLN A CA 1
ATOM 574 C C . GLN A 1 71 ? 14.385 3.432 -12.709 1.00 91.81 71 GLN A C 1
ATOM 576 O O . GLN A 1 71 ? 13.895 3.309 -11.583 1.00 91.81 71 GLN A O 1
ATOM 581 N N . GLU A 1 72 ? 13.653 3.785 -13.765 1.00 89.00 72 GLU A N 1
ATOM 582 C CA . GLU A 1 72 ? 12.208 4.020 -13.687 1.00 89.00 72 GLU A CA 1
ATOM 583 C C . GLU A 1 72 ? 11.459 2.759 -13.256 1.00 89.00 72 GLU A C 1
ATOM 585 O O . GLU A 1 72 ? 10.664 2.804 -12.316 1.00 89.00 72 GLU A O 1
ATOM 590 N N . LEU A 1 73 ? 11.795 1.604 -13.838 1.00 85.69 73 LEU A N 1
ATOM 591 C CA . LEU A 1 73 ? 11.222 0.317 -13.451 1.00 85.69 73 LEU A CA 1
ATOM 592 C C . LEU A 1 73 ? 11.464 0.012 -11.966 1.00 85.69 73 LEU A C 1
ATOM 594 O O . LEU A 1 73 ? 10.567 -0.471 -11.271 1.00 85.69 73 LEU A O 1
ATOM 598 N N . LYS A 1 74 ? 12.662 0.314 -11.449 1.00 91.12 74 LYS A N 1
ATOM 599 C CA . LYS A 1 74 ? 12.984 0.145 -10.025 1.00 91.12 74 LYS A CA 1
ATOM 600 C C . LYS A 1 74 ? 12.122 1.052 -9.143 1.00 91.12 74 LYS A C 1
ATOM 602 O O . LYS A 1 74 ? 11.598 0.576 -8.134 1.00 91.12 74 LYS A O 1
ATOM 607 N N . ARG A 1 75 ? 11.946 2.324 -9.520 1.00 92.00 75 ARG A N 1
ATOM 608 C CA . ARG A 1 75 ? 11.089 3.285 -8.800 1.00 92.00 75 ARG A CA 1
ATOM 609 C C . ARG A 1 75 ? 9.630 2.836 -8.792 1.00 92.00 75 ARG A C 1
ATOM 611 O O . ARG A 1 75 ? 9.027 2.762 -7.724 1.00 92.00 75 ARG A O 1
ATOM 618 N N . VAL A 1 76 ? 9.092 2.456 -9.950 1.00 92.00 76 VAL A N 1
ATOM 619 C CA . VAL A 1 76 ? 7.712 1.968 -10.085 1.00 92.00 76 VAL A CA 1
ATOM 620 C C . VAL A 1 76 ? 7.495 0.706 -9.251 1.00 92.00 76 VAL A C 1
ATOM 622 O O . VAL A 1 76 ? 6.516 0.617 -8.512 1.00 92.00 76 VAL A O 1
ATOM 625 N N . ARG A 1 77 ? 8.428 -0.254 -9.283 1.00 90.50 77 ARG A N 1
ATOM 626 C CA . ARG A 1 77 ? 8.349 -1.463 -8.445 1.00 90.50 77 ARG A CA 1
ATOM 627 C C . ARG A 1 77 ? 8.377 -1.147 -6.953 1.00 90.50 77 ARG A C 1
ATOM 629 O O . ARG A 1 77 ? 7.652 -1.790 -6.197 1.00 90.50 77 ARG A O 1
ATOM 636 N N . ALA A 1 78 ? 9.193 -0.186 -6.522 1.00 92.50 78 ALA A N 1
ATOM 637 C CA . ALA A 1 78 ? 9.224 0.246 -5.128 1.00 92.50 78 ALA A CA 1
ATOM 638 C C . ALA A 1 78 ? 7.880 0.862 -4.706 1.00 92.50 78 ALA A C 1
ATOM 640 O O . ALA A 1 78 ? 7.303 0.421 -3.712 1.00 92.50 78 ALA A O 1
ATOM 641 N N . GLY A 1 79 ? 7.333 1.780 -5.510 1.00 93.81 79 GLY A N 1
ATOM 642 C CA . GLY A 1 79 ? 6.019 2.378 -5.258 1.00 93.81 79 GLY A CA 1
ATOM 643 C C . GLY A 1 79 ? 4.893 1.340 -5.233 1.00 93.81 79 GLY A C 1
ATOM 644 O O . GLY A 1 79 ? 4.062 1.340 -4.329 1.00 93.81 79 GLY A O 1
ATOM 645 N N . ASN A 1 80 ? 4.909 0.376 -6.157 1.00 92.69 80 ASN A N 1
ATOM 646 C CA . ASN A 1 80 ? 3.920 -0.702 -6.183 1.00 92.69 80 ASN A CA 1
ATOM 647 C C . ASN A 1 80 ? 4.002 -1.602 -4.932 1.00 92.69 80 ASN A C 1
ATOM 649 O O . ASN A 1 80 ? 2.979 -2.016 -4.390 1.00 92.69 80 ASN A O 1
ATOM 653 N N . ARG A 1 81 ? 5.212 -1.883 -4.425 1.00 93.50 81 ARG A N 1
ATOM 654 C CA . ARG A 1 81 ? 5.392 -2.628 -3.163 1.00 93.50 81 ARG A CA 1
ATOM 655 C C . ARG A 1 81 ? 4.821 -1.868 -1.968 1.00 93.50 81 ARG A C 1
ATOM 657 O O . ARG A 1 81 ? 4.140 -2.479 -1.148 1.00 93.50 81 ARG A O 1
ATOM 664 N N . GLU A 1 82 ? 5.069 -0.564 -1.884 1.00 95.94 82 GLU A N 1
ATOM 665 C CA . GLU A 1 82 ? 4.536 0.284 -0.813 1.00 95.94 82 GLU A CA 1
ATOM 666 C C . GLU A 1 82 ? 3.003 0.340 -0.850 1.00 95.94 82 GLU A C 1
ATOM 668 O O . GLU A 1 82 ? 2.348 0.126 0.170 1.00 95.94 82 GLU A O 1
ATOM 673 N N . LEU A 1 83 ? 2.419 0.547 -2.034 1.00 95.06 83 LEU A N 1
ATOM 674 C CA . LEU A 1 83 ? 0.967 0.536 -2.217 1.00 95.06 83 LEU A CA 1
ATOM 675 C C . LEU A 1 83 ? 0.357 -0.810 -1.824 1.00 95.06 83 LEU A C 1
ATOM 677 O O . LEU A 1 83 ? -0.660 -0.844 -1.135 1.00 95.06 83 LEU A O 1
ATOM 681 N N . LYS A 1 84 ? 0.999 -1.924 -2.191 1.00 96.38 84 LYS A N 1
ATOM 682 C CA . LYS A 1 84 ? 0.548 -3.261 -1.792 1.00 96.38 84 LYS A CA 1
ATOM 683 C C . LYS A 1 84 ? 0.576 -3.443 -0.272 1.00 96.38 84 LYS A C 1
ATOM 685 O O . LYS A 1 84 ? -0.358 -4.015 0.283 1.00 96.38 84 LYS A O 1
ATOM 690 N N . ALA A 1 85 ? 1.610 -2.940 0.404 1.00 96.00 85 ALA A N 1
ATOM 691 C CA . ALA A 1 85 ? 1.693 -2.984 1.862 1.00 96.00 85 ALA A CA 1
ATOM 692 C C . ALA A 1 85 ? 0.569 -2.164 2.519 1.00 96.00 85 ALA A C 1
ATOM 694 O O . ALA A 1 85 ? -0.125 -2.681 3.393 1.00 96.00 85 ALA A O 1
ATOM 695 N N . LYS A 1 86 ? 0.326 -0.933 2.049 1.00 96.81 86 LYS A N 1
ATOM 696 C CA . LYS A 1 86 ? -0.787 -0.090 2.524 1.00 96.81 86 LYS A CA 1
ATOM 697 C C . LYS A 1 86 ? -2.144 -0.756 2.295 1.00 96.81 86 LYS A C 1
ATOM 699 O O . LYS A 1 86 ? -2.977 -0.768 3.195 1.00 96.81 86 LYS A O 1
ATOM 704 N N . ASN A 1 87 ? -2.347 -1.363 1.127 1.00 96.88 87 ASN A N 1
ATOM 705 C CA . ASN A 1 87 ? -3.581 -2.074 0.813 1.00 96.88 87 ASN A CA 1
ATOM 706 C C . ASN A 1 87 ? -3.819 -3.262 1.757 1.00 96.88 87 ASN A C 1
ATOM 708 O O . ASN A 1 87 ? -4.927 -3.446 2.245 1.00 96.88 87 ASN A O 1
ATOM 712 N N . ASN A 1 88 ? -2.778 -4.035 2.073 1.00 96.50 88 ASN A N 1
ATOM 713 C CA . ASN A 1 88 ? -2.896 -5.142 3.024 1.00 96.50 88 ASN A CA 1
ATOM 714 C C . ASN A 1 88 ? -3.284 -4.657 4.431 1.00 96.50 88 ASN A C 1
ATOM 716 O O . ASN A 1 88 ? -4.106 -5.295 5.086 1.00 96.50 88 ASN A O 1
ATOM 720 N N . LEU A 1 89 ? -2.732 -3.524 4.880 1.00 97.12 89 LEU A N 1
ATOM 721 C CA . LEU A 1 89 ? -3.114 -2.918 6.159 1.00 97.12 89 LEU A CA 1
ATOM 722 C C . LEU A 1 89 ? -4.588 -2.500 6.158 1.00 97.12 89 LEU A C 1
ATOM 724 O O . LEU A 1 89 ? -5.307 -2.813 7.105 1.00 97.12 89 LEU A O 1
ATOM 728 N N . LEU A 1 90 ? -5.061 -1.868 5.080 1.00 97.38 90 LEU A N 1
ATOM 729 C CA . LEU A 1 90 ? -6.470 -1.491 4.938 1.00 97.38 90 LEU A CA 1
ATOM 730 C C . LEU A 1 90 ? -7.395 -2.710 4.956 1.00 97.38 90 LEU A C 1
ATOM 732 O O . LEU A 1 90 ? -8.406 -2.678 5.649 1.00 97.38 90 LEU A O 1
ATOM 736 N N . ILE A 1 91 ? -7.030 -3.791 4.261 1.00 96.69 91 ILE A N 1
ATOM 737 C CA . ILE A 1 91 ? -7.791 -5.048 4.282 1.00 96.69 91 ILE A CA 1
ATOM 738 C C . ILE A 1 91 ? -7.857 -5.604 5.709 1.00 96.69 91 ILE A C 1
ATOM 740 O O . ILE A 1 91 ? -8.943 -5.910 6.189 1.00 96.69 91 ILE A O 1
ATOM 744 N N . SER A 1 92 ? -6.731 -5.658 6.430 1.00 96.56 92 SER A N 1
ATOM 745 C CA . SER A 1 92 ? -6.742 -6.140 7.819 1.00 96.56 92 SER A CA 1
ATOM 746 C C . SER A 1 92 ? -7.574 -5.258 8.756 1.00 96.56 92 SER A C 1
ATOM 748 O O . SER A 1 92 ? -8.276 -5.773 9.626 1.00 96.56 92 SER A O 1
ATOM 750 N N . GLY A 1 93 ? -7.533 -3.936 8.563 1.00 97.31 93 GLY A N 1
ATOM 751 C CA . GLY A 1 93 ? -8.337 -2.991 9.331 1.00 97.31 93 GLY A CA 1
ATOM 752 C C . GLY A 1 93 ? -9.825 -3.168 9.043 1.00 97.31 93 GLY A C 1
ATOM 753 O O . GLY A 1 93 ? -10.630 -3.231 9.968 1.00 97.31 93 GLY A O 1
ATOM 754 N N . TYR A 1 94 ? -10.181 -3.334 7.770 1.00 98.06 94 TYR A N 1
ATOM 755 C CA . TYR A 1 94 ? -11.544 -3.628 7.345 1.00 98.06 94 TYR A CA 1
ATOM 756 C C . TYR A 1 94 ? -12.062 -4.933 7.960 1.00 98.06 94 TYR A C 1
ATOM 758 O O . TYR A 1 94 ? -13.139 -4.936 8.549 1.00 98.06 94 TYR A O 1
ATOM 766 N N . ASP A 1 95 ? -11.282 -6.015 7.917 1.00 97.75 95 ASP A N 1
ATOM 767 C CA . ASP A 1 95 ? -11.670 -7.296 8.517 1.00 97.75 95 ASP A CA 1
ATOM 768 C C . ASP A 1 95 ? -11.892 -7.184 10.033 1.00 97.75 95 ASP A C 1
ATOM 770 O O . ASP A 1 95 ? -12.820 -7.789 10.577 1.00 97.75 95 ASP A O 1
ATOM 774 N N . SER A 1 96 ? -11.063 -6.394 10.724 1.00 97.62 96 SER A N 1
ATOM 775 C CA . SER A 1 96 ? -11.236 -6.116 12.153 1.00 97.62 96 SER A CA 1
ATOM 776 C C . SER A 1 96 ? -12.541 -5.367 12.422 1.00 97.62 96 SER A C 1
ATOM 778 O O . SER A 1 96 ? -13.318 -5.784 13.280 1.00 97.62 96 SER A O 1
ATOM 780 N N . LEU A 1 97 ? -12.821 -4.313 11.651 1.00 98.06 97 LEU A N 1
ATOM 781 C CA . L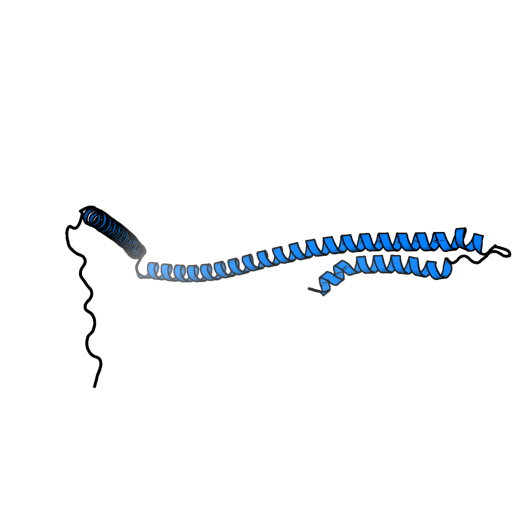EU A 1 97 ? -14.053 -3.531 11.775 1.00 98.06 97 LEU A CA 1
ATOM 782 C C . LEU A 1 97 ? -15.297 -4.371 11.473 1.00 98.06 97 LEU A C 1
ATOM 784 O O . LEU A 1 97 ? -16.313 -4.236 12.149 1.00 98.06 97 LEU A O 1
ATOM 788 N N . VAL A 1 98 ? -15.232 -5.269 10.486 1.00 97.88 98 VAL A N 1
ATOM 789 C CA . VAL A 1 98 ? -16.336 -6.186 10.173 1.00 97.88 98 VAL A CA 1
ATOM 790 C C . VAL A 1 98 ? -16.617 -7.121 11.350 1.00 97.88 98 VAL A C 1
ATOM 792 O O . VAL A 1 98 ? -17.781 -7.306 11.718 1.00 97.88 98 VAL A O 1
ATOM 795 N N . LYS A 1 99 ? -15.573 -7.683 11.971 1.00 97.50 99 LYS A N 1
ATOM 796 C CA . LYS A 1 99 ? -15.717 -8.541 13.157 1.00 97.50 99 LYS A CA 1
ATOM 797 C C . LYS A 1 99 ? -16.305 -7.777 14.338 1.00 97.50 99 LYS A C 1
ATOM 799 O O . LYS A 1 99 ? -17.263 -8.252 14.942 1.00 97.50 99 LYS A O 1
ATOM 804 N N . GLU A 1 100 ? -15.775 -6.596 14.636 1.00 97.75 100 GLU A N 1
ATOM 805 C CA . GLU A 1 100 ? -16.263 -5.749 15.72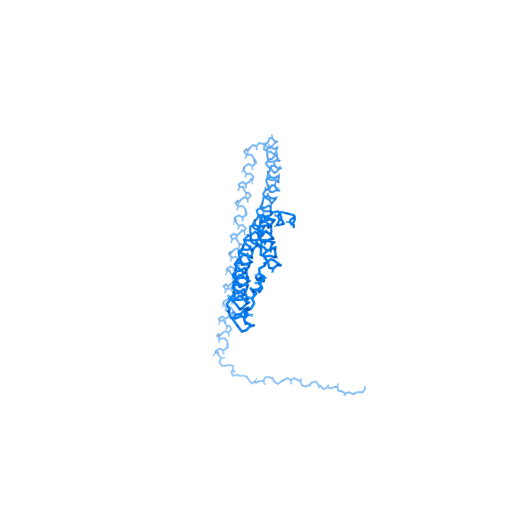6 1.00 97.75 100 GLU A CA 1
ATOM 806 C C . GLU A 1 100 ? -17.728 -5.352 15.514 1.00 97.75 100 GLU A C 1
ATOM 808 O O . GLU A 1 100 ? -18.555 -5.535 16.405 1.00 97.75 100 GLU A O 1
ATOM 813 N N . ASN A 1 101 ? -18.085 -4.915 14.305 1.00 97.94 101 ASN A N 1
ATOM 814 C CA . ASN A 1 101 ? -19.459 -4.568 13.954 1.00 97.94 101 ASN A CA 1
ATOM 815 C C . ASN A 1 101 ? -20.408 -5.770 14.103 1.00 97.94 101 ASN A C 1
ATOM 817 O O . ASN A 1 101 ? -21.522 -5.628 14.603 1.00 97.94 101 ASN A O 1
ATOM 821 N N . SER A 1 102 ? -19.972 -6.974 13.719 1.00 97.38 102 SER A N 1
ATOM 822 C CA . SER A 1 102 ? -20.757 -8.194 13.939 1.00 97.38 102 SER A CA 1
ATOM 823 C C . SER A 1 102 ? -21.004 -8.450 15.428 1.00 97.38 102 SER A C 1
ATOM 825 O O . SER A 1 102 ? -22.138 -8.727 15.818 1.00 97.38 102 SER A O 1
ATOM 827 N N . SER A 1 103 ? -19.974 -8.326 16.267 1.00 97.38 103 SER A N 1
ATOM 828 C CA . SER A 1 103 ? -20.103 -8.483 17.719 1.00 97.38 103 SER A CA 1
ATOM 829 C C . SER A 1 103 ? -21.024 -7.422 18.324 1.00 97.38 103 SER A C 1
ATOM 831 O O . SER A 1 103 ? -21.932 -7.755 19.081 1.00 97.38 103 SER A O 1
ATOM 833 N N . LEU A 1 104 ? -20.868 -6.151 17.943 1.00 98.06 104 LEU A N 1
ATOM 834 C CA . LEU A 1 104 ? -21.722 -5.058 18.415 1.00 98.06 104 LEU A CA 1
ATOM 835 C C . LEU A 1 104 ? -23.187 -5.264 18.025 1.00 98.06 104 LEU A C 1
ATOM 837 O O . LEU A 1 104 ? -24.070 -5.056 18.853 1.00 98.06 104 LEU A O 1
ATOM 841 N N . LYS A 1 105 ? -23.466 -5.745 16.809 1.00 97.81 105 LYS A N 1
ATOM 842 C CA . LYS A 1 105 ? -24.831 -6.107 16.395 1.00 97.81 105 LYS A CA 1
ATOM 843 C C . LYS A 1 105 ? -25.416 -7.229 17.249 1.00 97.81 105 LYS A C 1
ATOM 845 O O . LYS A 1 105 ? -26.597 -7.176 17.597 1.00 97.81 105 LYS A O 1
ATOM 850 N N . GLN A 1 106 ? -24.611 -8.228 17.612 1.00 97.56 106 GLN A N 1
ATOM 851 C CA . GLN A 1 106 ? -25.046 -9.295 18.517 1.00 97.56 106 GLN A CA 1
ATOM 852 C C . GLN A 1 106 ? -25.356 -8.745 19.914 1.00 97.56 106 GLN A C 1
ATOM 854 O O . GLN A 1 106 ? -26.432 -9.022 20.443 1.00 97.56 106 GLN A O 1
ATOM 859 N N . PHE A 1 107 ? -24.472 -7.919 20.483 1.00 96.75 107 PHE A N 1
ATOM 860 C CA . PHE A 1 107 ? -24.701 -7.280 21.782 1.00 96.75 107 PHE A CA 1
ATOM 861 C C . PHE A 1 107 ? -25.921 -6.363 21.772 1.00 96.75 107 PHE A C 1
ATOM 863 O O . PHE A 1 107 ? -26.748 -6.456 22.672 1.00 96.75 107 PHE A O 1
ATOM 870 N N . SER A 1 108 ? -26.088 -5.548 20.731 1.00 97.25 108 SER A N 1
ATOM 871 C CA . SER A 1 108 ? -27.261 -4.693 20.539 1.00 97.25 108 SER A CA 1
ATOM 872 C C . SER A 1 108 ? -28.549 -5.519 20.492 1.00 97.25 108 SER A C 1
ATOM 874 O O . SER A 1 108 ? -29.484 -5.234 21.236 1.00 97.25 108 SER A O 1
ATOM 876 N N . THR A 1 109 ? -28.563 -6.620 19.735 1.00 97.94 109 THR A N 1
ATOM 877 C CA . THR A 1 109 ? -29.717 -7.534 19.684 1.00 97.94 109 THR A CA 1
ATO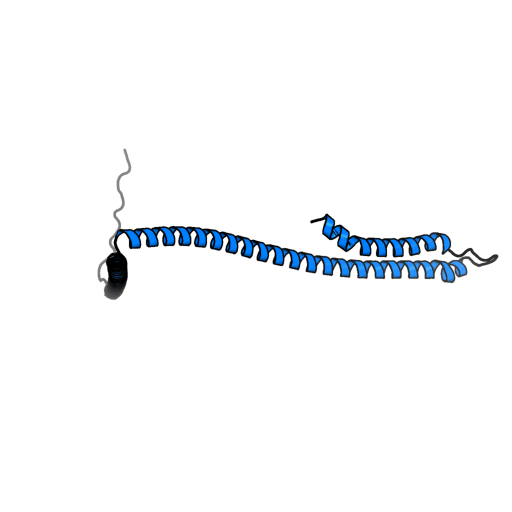M 878 C C . THR A 1 109 ? -30.030 -8.138 21.058 1.00 97.94 109 THR A C 1
ATOM 880 O O . THR A 1 109 ? -31.194 -8.278 21.436 1.00 97.94 109 THR A O 1
ATOM 883 N N . MET A 1 110 ? -29.007 -8.528 21.825 1.00 97.19 110 MET A N 1
ATOM 884 C CA . MET A 1 110 ? -29.197 -9.052 23.180 1.00 97.19 110 MET A CA 1
ATOM 885 C C . MET A 1 110 ? -29.709 -7.972 24.135 1.00 97.19 110 MET A C 1
ATOM 887 O O . MET A 1 110 ? -30.635 -8.236 24.898 1.00 97.19 110 MET A O 1
ATOM 891 N N . PHE A 1 111 ? -29.167 -6.759 24.053 1.00 96.75 111 PHE A N 1
ATOM 892 C CA . PHE A 1 111 ? -29.606 -5.623 24.853 1.00 96.75 111 PHE A CA 1
ATOM 893 C C . PHE A 1 111 ? -31.078 -5.291 24.589 1.00 96.75 111 PHE A C 1
ATOM 895 O O . PHE A 1 111 ? -31.862 -5.208 25.531 1.00 96.75 111 PHE A O 1
ATOM 902 N N . GLU A 1 112 ? -31.497 -5.224 23.322 1.00 97.06 112 GLU A N 1
ATOM 903 C CA . GLU A 1 112 ? -32.903 -5.026 22.949 1.00 97.06 112 GLU A CA 1
ATOM 904 C C . GLU A 1 112 ? -33.822 -6.105 23.536 1.00 97.06 112 GLU A C 1
ATOM 906 O O . GLU A 1 112 ? -34.927 -5.810 24.000 1.00 97.06 112 GLU A O 1
ATOM 911 N N . ARG A 1 113 ? -33.377 -7.369 23.551 1.00 97.44 113 ARG A N 1
ATOM 912 C CA . ARG A 1 113 ? -34.130 -8.468 24.176 1.00 97.44 113 ARG A CA 1
ATOM 913 C C . ARG A 1 113 ? -34.242 -8.285 25.687 1.00 97.44 113 ARG A C 1
ATOM 915 O O . ARG A 1 113 ? -35.330 -8.463 26.228 1.00 97.44 113 ARG A O 1
ATOM 922 N N . VAL A 1 114 ? -33.156 -7.916 26.363 1.00 97.62 114 VAL A N 1
ATOM 923 C CA . VAL A 1 114 ? -33.144 -7.672 27.814 1.00 97.62 114 VAL A CA 1
ATOM 924 C C . VAL A 1 114 ? -34.064 -6.507 28.175 1.00 97.62 114 VAL A C 1
ATOM 926 O O . VAL A 1 114 ? -34.891 -6.647 29.075 1.00 97.62 114 VAL A O 1
ATOM 929 N N . VAL A 1 115 ? -33.997 -5.401 27.430 1.00 97.62 115 VAL A N 1
ATOM 930 C CA . VAL A 1 115 ? -34.902 -4.252 27.590 1.00 97.62 115 VAL A CA 1
ATOM 931 C C . VAL A 1 115 ? -36.358 -4.670 27.400 1.00 97.62 115 VAL A C 1
ATOM 933 O O . VAL A 1 115 ? -37.208 -4.288 28.200 1.00 97.62 115 VAL A O 1
ATOM 936 N N . ARG A 1 116 ? -36.657 -5.510 26.402 1.00 97.06 116 ARG A N 1
ATOM 937 C CA . ARG A 1 116 ? -38.017 -6.021 26.171 1.00 97.06 116 ARG A CA 1
ATOM 938 C C . ARG A 1 116 ? -38.539 -6.879 27.326 1.00 97.06 116 ARG A C 1
ATOM 940 O O . ARG A 1 116 ? -39.725 -6.815 27.627 1.00 97.06 116 ARG A O 1
ATOM 947 N N . VAL A 1 117 ? -37.682 -7.689 27.947 1.00 97.69 117 VAL A N 1
ATOM 948 C CA . VAL A 1 117 ? -38.069 -8.610 29.032 1.00 97.69 117 VAL A CA 1
ATOM 949 C C . VAL A 1 117 ? -38.173 -7.895 30.382 1.00 97.69 117 VAL A C 1
ATOM 951 O O . VAL A 1 117 ? -39.119 -8.131 31.127 1.00 97.69 117 VAL A O 1
ATOM 954 N N . LEU A 1 118 ? -37.203 -7.041 30.716 1.00 96.81 118 LEU A N 1
ATOM 955 C CA . LEU A 1 118 ? -37.085 -6.423 32.043 1.00 96.81 118 LEU A CA 1
ATOM 956 C C . LEU A 1 118 ? -37.669 -5.008 32.119 1.00 96.81 118 LEU A C 1
ATOM 958 O O . LEU A 1 118 ? -37.939 -4.518 33.219 1.00 96.81 118 LEU A O 1
ATOM 962 N N . GLY A 1 119 ? -37.878 -4.364 30.972 1.00 97.19 119 GLY A N 1
ATOM 963 C CA . GLY A 1 119 ? -38.295 -2.974 30.865 1.00 97.19 119 GLY A CA 1
ATOM 964 C C . GLY A 1 119 ? -37.116 -2.001 30.902 1.00 97.19 119 GLY A C 1
ATOM 965 O O . GLY A 1 119 ? -36.163 -2.153 31.669 1.00 97.19 119 GLY A O 1
ATOM 966 N N . GLU A 1 120 ? -37.221 -0.954 30.090 1.00 95.94 120 GLU A N 1
ATOM 967 C CA . GLU A 1 120 ? -36.186 0.059 29.870 1.00 95.94 120 GLU A CA 1
ATOM 968 C C . GLU A 1 120 ? -35.670 0.693 31.172 1.00 95.94 120 GLU A C 1
ATOM 970 O O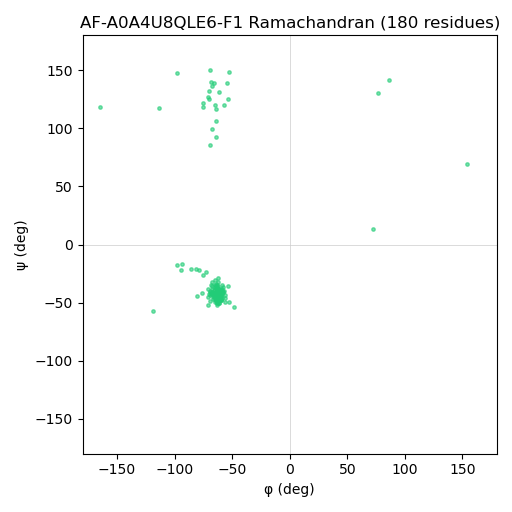 . GLU A 1 120 ? -34.467 0.709 31.433 1.00 95.94 120 GLU A O 1
ATOM 975 N N . GLY A 1 121 ? -36.580 1.136 32.045 1.00 96.31 121 GLY A N 1
ATOM 976 C CA . GLY A 1 121 ? -36.218 1.818 33.289 1.00 96.31 121 GLY A CA 1
ATOM 977 C C . GLY A 1 121 ? -35.365 0.970 34.238 1.00 96.31 121 GLY A C 1
ATOM 978 O O . GLY A 1 121 ? -34.411 1.487 34.818 1.00 96.31 121 GLY A O 1
ATOM 979 N N . LYS A 1 122 ? -35.660 -0.334 34.368 1.00 96.75 122 LYS A N 1
ATOM 980 C CA . LYS A 1 122 ? -34.878 -1.241 35.228 1.00 96.75 122 LYS A CA 1
ATOM 981 C C . LYS A 1 122 ? -33.488 -1.495 34.655 1.00 96.75 122 LYS A C 1
ATOM 983 O O . LYS A 1 122 ? -32.517 -1.467 35.404 1.00 96.75 122 LYS A O 1
ATOM 988 N N . VAL A 1 123 ? -33.395 -1.710 33.342 1.00 97.12 123 VAL A N 1
ATOM 989 C CA . VAL A 1 123 ? -32.117 -1.964 32.663 1.00 97.12 123 VAL A CA 1
ATOM 990 C C . VAL A 1 123 ? -31.197 -0.751 32.773 1.00 97.12 123 VAL A C 1
ATOM 992 O O . VAL A 1 123 ? -30.070 -0.885 33.240 1.00 97.12 123 VAL A O 1
ATOM 995 N N . PHE A 1 124 ? -31.679 0.449 32.441 1.00 95.94 124 PHE A N 1
ATOM 996 C CA . PHE A 1 124 ? -30.855 1.658 32.541 1.00 95.94 124 PHE A CA 1
ATOM 997 C C . PHE A 1 124 ? -30.500 2.035 33.982 1.00 95.94 124 PHE A C 1
ATOM 999 O O . PHE A 1 124 ? -29.428 2.589 34.218 1.00 95.94 124 PHE A O 1
ATOM 1006 N N . ALA A 1 125 ? -31.371 1.758 34.958 1.00 96.88 125 ALA A N 1
ATOM 1007 C CA . ALA A 1 125 ? -31.030 1.952 36.365 1.00 96.88 125 ALA A CA 1
ATOM 1008 C C . ALA A 1 125 ? -29.891 1.019 36.806 1.00 96.88 125 ALA A C 1
ATOM 1010 O O . ALA A 1 125 ? -28.950 1.485 37.442 1.00 96.88 125 ALA A O 1
ATOM 1011 N N . ALA A 1 126 ? -29.948 -0.261 36.421 1.00 96.88 126 ALA A N 1
ATOM 1012 C CA . ALA A 1 126 ? -28.897 -1.229 36.723 1.00 96.88 126 ALA A CA 1
ATOM 1013 C C . ALA A 1 126 ? -27.552 -0.839 36.088 1.00 96.88 126 ALA A C 1
ATOM 1015 O O . ALA A 1 126 ? -26.540 -0.854 36.779 1.00 96.88 126 ALA A O 1
ATOM 1016 N N . VAL A 1 127 ? -27.548 -0.418 34.816 1.00 95.88 127 VAL A N 1
ATOM 1017 C CA . VAL A 1 127 ? -26.328 0.046 34.125 1.00 95.88 127 VAL A CA 1
ATOM 1018 C C . VAL A 1 127 ? -25.730 1.274 34.816 1.00 95.88 127 VAL A C 1
ATOM 1020 O O . VAL A 1 127 ? -24.547 1.277 35.125 1.00 95.88 127 VAL A O 1
ATOM 1023 N N . ARG A 1 128 ? -26.539 2.289 35.150 1.00 95.88 128 ARG A N 1
ATOM 1024 C CA . ARG A 1 128 ? -26.038 3.477 35.867 1.00 95.88 128 ARG A CA 1
ATOM 1025 C C . ARG A 1 128 ? -25.449 3.139 37.233 1.00 95.88 128 ARG A C 1
ATOM 1027 O O . ARG A 1 128 ? -24.462 3.737 37.649 1.00 95.88 128 ARG A O 1
ATOM 1034 N N . GLN A 1 129 ? -26.066 2.206 37.953 1.00 96.69 129 GLN A N 1
ATOM 1035 C CA . GLN A 1 129 ? -25.533 1.750 39.233 1.00 96.69 129 GLN A CA 1
ATOM 1036 C C . GLN A 1 129 ? -24.185 1.037 39.056 1.00 96.69 129 GLN A C 1
ATOM 1038 O O . GLN A 1 129 ? -23.300 1.186 39.898 1.00 96.69 129 GLN A O 1
ATOM 1043 N N . ASP A 1 130 ? -24.032 0.284 37.969 1.00 97.12 130 ASP A N 1
ATOM 1044 C CA . ASP A 1 130 ? -22.787 -0.381 37.594 1.00 97.12 130 ASP A CA 1
ATOM 1045 C C . ASP A 1 130 ? -21.664 0.622 37.303 1.00 97.12 130 ASP A C 1
ATOM 1047 O O . ASP A 1 130 ? -20.610 0.547 37.928 1.00 97.12 130 ASP A O 1
ATOM 1051 N N . GLU A 1 131 ? -21.934 1.625 36.463 1.00 96.00 131 GLU A N 1
ATOM 1052 C CA . GLU A 1 131 ? -20.987 2.693 36.106 1.00 96.00 131 GLU A CA 1
ATOM 1053 C C . GLU A 1 131 ? -20.466 3.443 37.342 1.00 96.00 131 GLU A C 1
ATOM 1055 O O . GLU A 1 131 ? -19.268 3.697 37.477 1.00 96.00 131 GLU A O 1
ATOM 1060 N N . VAL A 1 132 ? -21.357 3.773 38.285 1.00 96.19 132 VAL A N 1
ATOM 1061 C CA . VAL A 1 132 ? -20.970 4.431 39.544 1.00 96.19 132 VAL A CA 1
ATOM 1062 C C . VAL A 1 132 ? -20.069 3.527 40.381 1.00 96.19 132 VAL A C 1
ATOM 1064 O O . VAL A 1 132 ? -19.096 4.004 40.966 1.00 96.19 132 VAL A O 1
ATOM 1067 N N . ARG A 1 133 ? -20.375 2.227 40.443 1.00 96.56 133 ARG A N 1
ATOM 1068 C CA . ARG A 1 133 ? -19.568 1.264 41.196 1.00 96.56 133 ARG A CA 1
ATOM 1069 C C . ARG A 1 133 ? -18.169 1.132 40.594 1.00 96.56 133 ARG A C 1
ATOM 1071 O O . ARG A 1 133 ? -17.195 1.207 41.337 1.00 96.56 133 ARG A O 1
ATOM 1078 N N . GLU A 1 134 ? -18.060 1.007 39.271 1.00 95.62 134 GLU A N 1
ATOM 1079 C CA . GLU A 1 134 ? -16.763 0.946 38.585 1.00 95.62 134 GLU A CA 1
ATOM 1080 C C . GLU A 1 134 ? -15.924 2.205 38.828 1.00 95.62 134 GLU A C 1
ATOM 1082 O O . GLU A 1 134 ? -14.724 2.112 39.102 1.00 95.62 134 GLU A O 1
ATOM 1087 N N . TRP A 1 135 ? -16.553 3.383 38.788 1.00 95.19 135 TRP A N 1
ATOM 1088 C CA . TRP A 1 135 ? -15.874 4.647 39.061 1.00 95.19 135 TRP A CA 1
ATOM 1089 C C . TRP A 1 135 ? -15.325 4.712 40.494 1.00 95.19 135 TRP A C 1
ATOM 1091 O O . TRP A 1 135 ? -14.162 5.063 40.695 1.00 95.19 135 TRP A O 1
ATOM 1101 N N . GLN A 1 136 ? -16.120 4.296 41.485 1.00 95.81 136 GLN A N 1
ATOM 1102 C CA . GLN A 1 136 ? -15.694 4.249 42.888 1.00 95.81 136 GLN A CA 1
ATOM 1103 C C . GLN A 1 136 ? -14.547 3.257 43.115 1.00 95.81 136 GLN A C 1
ATOM 1105 O O . GLN A 1 136 ? -13.598 3.556 43.839 1.00 95.81 136 GLN A O 1
ATOM 1110 N N . GLU A 1 137 ? -14.599 2.081 42.489 1.00 95.88 137 GLU A N 1
ATOM 1111 C CA . GLU A 1 137 ? -13.523 1.090 42.582 1.00 95.88 137 GLU A CA 1
ATOM 1112 C C . GLU A 1 137 ? -12.219 1.596 41.948 1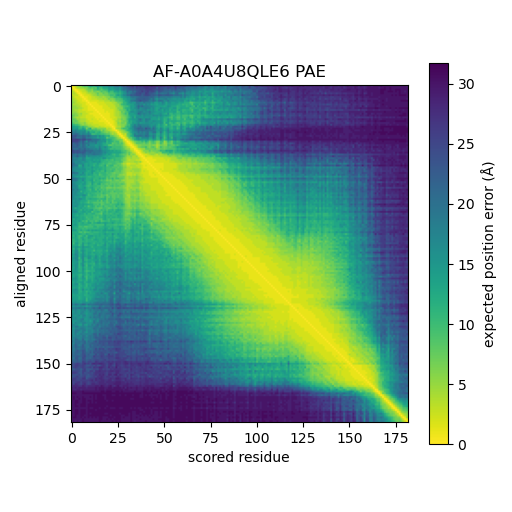.00 95.88 137 GLU A C 1
ATOM 1114 O O . GLU A 1 137 ? -11.129 1.345 42.474 1.00 95.88 137 GLU A O 1
ATOM 1119 N N . ALA A 1 138 ? -12.307 2.311 40.824 1.00 93.69 138 ALA A N 1
ATOM 1120 C CA . ALA A 1 138 ? -11.150 2.918 40.174 1.00 93.69 138 ALA A CA 1
ATOM 1121 C C . ALA A 1 138 ? -10.521 4.019 41.044 1.00 93.69 138 ALA A C 1
ATOM 1123 O O . ALA A 1 138 ? -9.298 4.042 41.208 1.00 93.69 138 ALA A O 1
ATOM 1124 N N . GLU A 1 139 ? -11.344 4.880 41.648 1.00 94.25 139 GLU A N 1
ATOM 1125 C CA . GLU A 1 139 ? -10.892 5.933 42.561 1.00 94.25 139 GLU A CA 1
ATOM 1126 C C . GLU A 1 139 ? -10.208 5.340 43.800 1.00 94.25 139 GLU A C 1
ATOM 1128 O O . GLU A 1 139 ? -9.098 5.743 44.149 1.00 94.25 139 GLU A O 1
ATOM 1133 N N . GLN A 1 140 ? -10.799 4.314 44.418 1.00 94.81 140 GLN A N 1
ATOM 1134 C CA . GLN A 1 140 ? -10.198 3.628 45.566 1.00 94.81 140 GLN A CA 1
ATOM 1135 C C . GLN A 1 140 ? -8.832 3.023 45.227 1.00 94.81 140 GLN A C 1
ATOM 1137 O O . GLN A 1 140 ? -7.877 3.202 45.983 1.00 94.81 140 GLN A O 1
ATOM 1142 N N . LYS A 1 141 ? -8.701 2.364 44.068 1.00 93.88 141 LYS A N 1
ATOM 1143 C CA . LYS A 1 141 ? -7.410 1.825 43.605 1.00 93.88 141 LYS A CA 1
ATOM 1144 C C . LYS A 1 141 ? -6.378 2.927 43.383 1.00 93.88 141 LYS A C 1
ATOM 1146 O O . LYS A 1 141 ? -5.201 2.725 43.681 1.00 93.88 141 LYS A O 1
ATOM 1151 N N . GLN A 1 142 ? -6.795 4.082 42.868 1.00 91.56 142 GLN A N 1
ATOM 1152 C CA . GLN A 1 142 ? -5.909 5.226 42.674 1.00 91.56 142 GLN A CA 1
ATOM 1153 C C . GLN A 1 142 ? -5.434 5.800 44.015 1.00 91.56 142 GLN A C 1
ATOM 1155 O O . GLN A 1 142 ? -4.238 6.037 44.187 1.00 91.56 142 GLN A O 1
ATOM 1160 N N . VAL A 1 143 ? -6.337 5.969 44.984 1.00 93.25 143 VAL A N 1
ATOM 1161 C CA . VAL A 1 143 ? -5.994 6.422 46.341 1.00 93.25 143 VAL A CA 1
ATOM 1162 C C . VAL A 1 143 ? -5.031 5.442 47.011 1.00 93.25 143 VAL A C 1
ATOM 1164 O O . VAL A 1 143 ? -3.984 5.859 47.504 1.00 93.25 143 VAL A O 1
ATOM 1167 N N . GLU A 1 144 ? -5.307 4.140 46.943 1.00 92.31 144 GLU A N 1
ATOM 1168 C CA . GLU A 1 144 ? -4.447 3.102 47.519 1.00 92.31 144 GLU A CA 1
ATOM 1169 C C . GLU A 1 144 ? -3.040 3.102 46.889 1.00 92.31 144 GLU A C 1
ATOM 1171 O O . GLU A 1 144 ? -2.034 2.928 47.582 1.00 92.31 144 GLU A O 1
ATOM 1176 N N . GLN A 1 145 ? -2.933 3.323 45.574 1.00 90.69 145 GLN A N 1
ATOM 1177 C CA . GLN A 1 145 ? -1.636 3.466 44.904 1.00 90.69 145 GLN A CA 1
ATOM 1178 C C . GLN A 1 145 ? -0.874 4.700 45.391 1.00 90.69 145 GLN A C 1
ATOM 1180 O O . GLN A 1 145 ? 0.309 4.594 45.716 1.00 90.69 145 GLN A O 1
ATOM 1185 N N . LEU A 1 146 ? -1.543 5.848 45.504 1.00 91.69 146 LEU A N 1
ATOM 1186 C CA . LEU A 1 146 ? -0.927 7.077 46.008 1.00 91.69 146 LEU A CA 1
ATOM 1187 C C . LEU A 1 146 ? -0.466 6.932 47.465 1.00 91.69 146 LEU A C 1
ATOM 1189 O O . LEU A 1 146 ? 0.596 7.437 47.832 1.00 91.69 146 LEU A O 1
ATOM 1193 N N . GLU A 1 147 ? -1.226 6.229 48.302 1.00 87.31 147 GLU A N 1
ATOM 1194 C CA . GLU A 1 147 ? -0.839 5.913 49.680 1.00 87.31 147 GLU A CA 1
ATOM 1195 C C . GLU A 1 147 ? 0.379 4.984 49.737 1.00 87.31 147 GLU A C 1
ATOM 1197 O O . GLU A 1 147 ? 1.321 5.242 50.494 1.00 87.31 147 GLU A O 1
ATOM 1202 N N . LYS A 1 148 ? 0.425 3.952 48.882 1.00 91.38 148 LYS A N 1
ATOM 1203 C CA . LYS A 1 148 ? 1.603 3.080 48.739 1.00 91.38 148 LYS A CA 1
ATOM 1204 C C . LYS A 1 148 ? 2.837 3.870 48.308 1.00 91.38 148 LYS A C 1
ATOM 1206 O O . LYS A 1 148 ? 3.907 3.692 48.891 1.00 91.38 148 LYS A O 1
ATOM 1211 N N . GLU A 1 149 ? 2.707 4.768 47.335 1.00 88.31 149 GLU A N 1
ATOM 1212 C CA . GLU A 1 149 ? 3.810 5.621 46.882 1.00 88.31 149 GLU A CA 1
ATOM 1213 C C . GLU A 1 149 ? 4.308 6.570 47.977 1.00 88.31 149 GLU A C 1
ATOM 1215 O O . GLU A 1 149 ? 5.520 6.703 48.170 1.00 88.31 149 GLU A O 1
ATOM 1220 N N . LYS A 1 150 ? 3.397 7.202 48.730 1.00 87.56 150 LYS A N 1
ATOM 1221 C CA . LYS A 1 150 ? 3.749 8.044 49.886 1.00 87.56 150 LYS A CA 1
ATOM 1222 C C . LYS A 1 150 ? 4.495 7.241 50.951 1.00 87.56 150 LYS A C 1
ATOM 1224 O O . LYS A 1 150 ? 5.568 7.663 51.374 1.00 87.56 150 LYS A O 1
ATOM 1229 N N . SER A 1 151 ? 4.007 6.048 51.294 1.00 88.12 151 SER A N 1
ATOM 1230 C CA . SER A 1 151 ? 4.664 5.149 52.252 1.00 88.12 151 SER A CA 1
ATOM 1231 C C . SER A 1 151 ? 6.074 4.741 51.800 1.00 88.12 151 SER A C 1
ATOM 1233 O O . SER A 1 151 ? 7.012 4.704 52.600 1.00 88.12 151 SER A O 1
ATOM 1235 N N . ILE A 1 152 ? 6.273 4.485 50.502 1.00 89.00 152 ILE A N 1
ATOM 1236 C CA . ILE A 1 152 ? 7.604 4.204 49.941 1.00 89.00 152 ILE A CA 1
ATOM 1237 C C . ILE A 1 152 ? 8.521 5.424 50.086 1.00 89.00 152 ILE A C 1
ATOM 1239 O O . ILE A 1 152 ? 9.665 5.273 50.519 1.00 89.00 152 ILE A O 1
ATOM 1243 N N . ARG A 1 153 ? 8.035 6.630 49.769 1.00 88.25 153 ARG A N 1
ATOM 1244 C CA . ARG A 1 153 ? 8.812 7.873 49.917 1.00 88.25 153 ARG A CA 1
ATOM 1245 C C . ARG A 1 153 ? 9.220 8.122 51.368 1.00 88.25 153 ARG A C 1
ATOM 1247 O O . ARG A 1 153 ? 10.385 8.410 51.617 1.00 88.25 153 ARG A O 1
ATOM 1254 N N . GLU A 1 154 ? 8.312 7.937 52.320 1.00 89.06 154 GLU A N 1
ATOM 1255 C CA . GLU A 1 154 ? 8.602 8.077 53.754 1.00 89.06 154 GLU A CA 1
ATOM 1256 C C . GLU A 1 154 ? 9.673 7.086 54.228 1.00 89.06 154 GLU A C 1
ATOM 1258 O O . GLU A 1 154 ? 10.606 7.462 54.940 1.00 89.06 154 GLU A O 1
ATOM 1263 N N . ARG A 1 155 ? 9.597 5.823 53.785 1.00 88.38 155 ARG A N 1
ATOM 1264 C CA . ARG A 1 155 ? 10.619 4.808 54.089 1.00 88.38 155 ARG A CA 1
ATOM 1265 C C . ARG A 1 155 ? 11.984 5.170 53.505 1.00 88.38 155 ARG A C 1
ATOM 1267 O O . ARG A 1 155 ? 12.999 4.929 54.157 1.00 88.38 155 ARG A O 1
ATOM 1274 N N . LEU A 1 156 ? 12.017 5.738 52.299 1.00 89.56 156 LEU A N 1
ATOM 1275 C CA . LEU A 1 156 ? 13.252 6.195 51.659 1.00 89.56 156 LEU A CA 1
ATOM 1276 C C . LEU A 1 156 ? 13.868 7.390 52.397 1.00 89.56 156 LEU A C 1
ATOM 1278 O O . LEU A 1 156 ? 15.076 7.399 52.615 1.00 89.56 156 LEU A O 1
ATOM 1282 N N . GLU A 1 157 ? 13.063 8.367 52.816 1.00 88.81 157 GLU A N 1
ATOM 1283 C CA . GLU A 1 157 ? 13.548 9.508 53.602 1.00 88.81 157 GLU A CA 1
ATOM 1284 C C . GLU A 1 157 ? 14.076 9.075 54.974 1.00 88.81 157 GLU A C 1
ATOM 1286 O O . GLU A 1 157 ? 15.161 9.498 55.373 1.00 88.81 157 GLU A O 1
ATOM 1291 N N . LYS A 1 158 ? 13.394 8.147 55.657 1.00 87.62 158 LYS A N 1
ATOM 1292 C CA . LYS A 1 158 ? 13.894 7.579 56.917 1.00 87.62 158 LYS A CA 1
ATOM 1293 C C . LYS A 1 158 ? 15.225 6.845 56.733 1.00 87.62 158 LYS A C 1
ATOM 1295 O O . LYS A 1 158 ? 16.149 7.061 57.506 1.00 87.62 158 LYS A O 1
ATOM 1300 N N . ALA A 1 159 ? 15.370 6.053 55.670 1.00 85.94 159 ALA A N 1
ATOM 1301 C CA . ALA A 1 159 ? 16.630 5.373 55.367 1.00 85.94 159 ALA A CA 1
ATOM 1302 C C . ALA A 1 159 ? 17.786 6.354 55.088 1.00 85.94 159 ALA A C 1
ATOM 1304 O O . ALA A 1 159 ? 18.924 6.086 55.472 1.00 85.94 159 ALA A O 1
ATOM 1305 N N . LYS A 1 160 ? 17.510 7.503 54.453 1.00 86.81 160 LYS A N 1
ATOM 1306 C CA . LYS A 1 160 ? 18.505 8.574 54.271 1.00 86.81 160 LYS A CA 1
ATOM 1307 C C . LYS A 1 160 ? 18.893 9.222 55.599 1.00 86.81 160 LYS A C 1
ATOM 1309 O O . LYS A 1 160 ? 20.075 9.469 55.812 1.00 86.81 160 LYS A O 1
ATOM 1314 N N . GLN A 1 161 ? 17.925 9.480 56.483 1.00 83.19 161 GLN A N 1
ATOM 1315 C CA . GLN A 1 161 ? 18.185 10.020 57.822 1.00 83.19 161 GLN A CA 1
ATOM 1316 C C . GLN A 1 161 ? 19.023 9.046 58.660 1.00 83.19 161 GLN A C 1
ATOM 1318 O O . GLN A 1 161 ? 20.037 9.452 59.220 1.00 83.19 161 GLN A O 1
ATOM 1323 N N . ASP A 1 162 ? 18.677 7.757 58.661 1.00 78.31 162 ASP A N 1
ATOM 1324 C CA . ASP A 1 162 ? 19.414 6.710 59.379 1.00 78.31 162 ASP A CA 1
ATOM 1325 C C . ASP A 1 162 ? 20.847 6.528 58.839 1.00 78.31 162 ASP A C 1
ATOM 1327 O O . ASP A 1 162 ? 21.768 6.257 59.605 1.00 78.31 162 ASP A O 1
ATOM 1331 N N . ALA A 1 163 ? 21.062 6.715 57.531 1.00 75.75 163 ALA A N 1
ATOM 1332 C CA . ALA A 1 163 ? 22.393 6.692 56.919 1.00 75.75 163 ALA A CA 1
ATOM 1333 C C . ALA A 1 163 ? 23.216 7.968 57.188 1.00 75.75 163 ALA A C 1
ATOM 1335 O O . ALA A 1 163 ? 24.446 7.920 57.161 1.00 75.75 163 ALA A O 1
ATOM 1336 N N . ALA A 1 164 ? 22.553 9.103 57.427 1.00 69.69 164 ALA A N 1
ATOM 1337 C CA . ALA A 1 164 ? 23.196 10.376 57.746 1.00 69.69 164 ALA A CA 1
ATOM 1338 C C . ALA A 1 164 ? 23.608 10.486 59.225 1.00 69.69 164 ALA A C 1
ATOM 1340 O O . ALA A 1 164 ? 24.502 11.269 59.545 1.00 69.69 164 ALA A O 1
ATOM 1341 N N . VAL A 1 165 ? 23.001 9.702 60.125 1.00 67.81 165 VAL A N 1
ATOM 1342 C CA . VAL A 1 165 ? 23.465 9.571 61.513 1.00 67.81 165 VAL A CA 1
ATOM 1343 C C . VAL A 1 165 ? 24.725 8.693 61.525 1.00 67.81 165 VAL A C 1
ATOM 1345 O O . VAL A 1 165 ? 24.650 7.518 61.158 1.00 67.81 165 VAL A O 1
ATOM 1348 N N . PRO A 1 166 ? 25.898 9.197 61.958 1.00 56.47 166 PRO A N 1
ATOM 1349 C CA . PRO A 1 166 ? 27.102 8.382 62.034 1.00 56.47 166 PRO A CA 1
ATOM 1350 C C . PRO A 1 166 ? 26.899 7.262 63.059 1.00 56.47 166 PRO A C 1
ATOM 1352 O O . PRO A 1 166 ? 26.894 7.491 64.269 1.00 56.47 166 PRO A O 1
ATOM 1355 N N . MET A 1 167 ? 26.728 6.032 62.574 1.00 55.75 167 MET A N 1
ATOM 1356 C CA . MET A 1 167 ? 26.744 4.833 63.402 1.00 55.75 167 MET A CA 1
ATOM 1357 C C . MET A 1 167 ? 28.140 4.661 64.013 1.00 55.75 167 MET A C 1
ATOM 1359 O O . MET A 1 167 ? 29.024 4.032 63.433 1.00 55.75 167 MET A O 1
ATOM 1363 N N . PHE A 1 168 ? 28.348 5.195 65.216 1.00 55.41 168 PHE A N 1
ATOM 1364 C CA . PHE A 1 168 ? 29.461 4.787 66.067 1.00 55.41 168 PHE A CA 1
ATOM 1365 C C . PHE A 1 168 ? 29.200 3.353 66.552 1.00 55.41 168 PHE A C 1
ATOM 1367 O O . PHE A 1 168 ? 28.624 3.122 67.610 1.00 55.41 168 PHE A O 1
ATOM 1374 N N . GLY A 1 169 ? 29.584 2.368 65.739 1.00 53.47 169 GLY A N 1
ATOM 1375 C CA . GLY A 1 169 ? 29.425 0.951 66.056 1.00 53.47 169 GLY A CA 1
ATOM 1376 C C . GLY A 1 169 ? 30.268 0.068 65.142 1.00 53.47 169 GLY A C 1
ATOM 1377 O O . GLY A 1 169 ? 30.100 0.074 63.929 1.00 53.47 169 GLY A O 1
ATOM 1378 N N . GLN A 1 170 ? 31.199 -0.673 65.743 1.00 58.88 170 GLN A N 1
ATOM 1379 C CA . GLN A 1 170 ? 32.247 -1.467 65.092 1.00 58.88 170 GLN A CA 1
ATOM 1380 C C . GLN A 1 170 ? 31.739 -2.451 64.012 1.00 58.88 170 GLN A C 1
ATOM 1382 O O . GLN A 1 170 ? 30.664 -3.039 64.164 1.00 58.88 170 GLN A O 1
ATOM 1387 N N . PRO A 1 171 ? 32.538 -2.731 62.959 1.00 55.62 171 PRO A N 1
ATOM 1388 C CA . PRO A 1 171 ? 32.155 -3.675 61.913 1.00 55.62 171 PRO A CA 1
ATOM 1389 C C . PRO A 1 171 ? 32.032 -5.104 62.467 1.00 55.62 171 PRO A C 1
ATOM 1391 O O . PRO A 1 171 ? 32.997 -5.686 62.972 1.00 55.62 171 PRO A O 1
ATOM 1394 N N . LYS A 1 172 ? 30.836 -5.696 62.344 1.00 63.38 172 LYS A N 1
ATOM 1395 C CA . LYS A 1 172 ? 30.569 -7.089 62.734 1.00 63.38 172 LYS A CA 1
ATOM 1396 C C . LYS A 1 172 ? 31.388 -8.049 61.858 1.00 63.38 172 LYS A C 1
ATOM 1398 O O . LYS A 1 172 ? 31.187 -8.125 60.646 1.00 63.38 172 LYS A O 1
ATOM 1403 N N . LYS A 1 173 ? 32.309 -8.804 62.470 1.00 59.66 173 LYS A N 1
ATOM 1404 C CA . LYS A 1 173 ? 33.095 -9.859 61.802 1.00 59.66 173 LYS A CA 1
ATOM 1405 C C . LYS A 1 173 ? 32.191 -11.050 61.447 1.00 59.66 173 LYS A C 1
ATOM 1407 O O . LYS A 1 173 ? 31.452 -11.534 62.299 1.00 59.66 173 LYS A O 1
ATOM 1412 N N . LYS A 1 174 ? 32.270 -11.541 60.202 1.00 57.94 174 LYS A N 1
ATOM 1413 C CA . LYS A 1 174 ? 31.572 -12.763 59.756 1.00 57.94 174 LYS A CA 1
ATOM 1414 C C . LYS A 1 174 ? 32.134 -13.998 60.488 1.00 57.94 174 LYS A C 1
ATOM 1416 O O . LYS A 1 174 ? 33.359 -14.092 60.613 1.00 57.94 174 LYS A O 1
ATOM 1421 N N . PRO A 1 175 ? 31.300 -14.956 60.932 1.00 59.25 175 PRO A N 1
ATOM 1422 C CA . PRO A 1 175 ? 31.798 -16.195 61.519 1.00 59.25 175 PRO A CA 1
ATOM 1423 C C . PRO A 1 175 ? 32.428 -17.074 60.426 1.00 59.25 175 PRO A C 1
ATOM 1425 O O . PRO A 1 175 ? 31.809 -17.336 59.396 1.00 59.25 175 PRO A O 1
ATOM 1428 N N . LYS A 1 176 ? 33.674 -17.517 60.635 1.00 55.47 176 LYS A N 1
ATOM 1429 C CA . LYS A 1 176 ? 34.316 -18.543 59.798 1.00 55.47 176 LYS A CA 1
ATOM 1430 C C . LYS A 1 176 ? 33.733 -19.908 60.170 1.00 55.47 176 LYS A C 1
ATOM 1432 O O . LYS A 1 176 ? 33.831 -20.319 61.323 1.00 55.47 176 LYS A O 1
ATOM 1437 N N . SER A 1 177 ? 33.154 -20.601 59.194 1.00 56.47 177 SER A N 1
ATOM 1438 C CA . SER A 1 177 ? 32.748 -22.004 59.289 1.00 56.47 177 SER A CA 1
ATOM 1439 C C . SER A 1 177 ? 33.949 -22.879 59.661 1.00 56.47 177 SER A C 1
ATOM 1441 O O . SER A 1 177 ? 34.949 -22.902 58.943 1.00 56.47 177 SER A O 1
ATOM 1443 N N . ARG A 1 178 ? 33.854 -23.582 60.793 1.00 57.03 178 ARG A N 1
ATOM 1444 C CA . ARG A 1 178 ? 34.841 -24.550 61.281 1.00 57.03 178 ARG A CA 1
ATOM 1445 C C . ARG A 1 178 ? 34.183 -25.927 61.246 1.00 57.03 178 ARG A C 1
ATOM 1447 O O . ARG A 1 178 ? 33.189 -26.127 61.933 1.00 57.03 178 ARG A O 1
ATOM 1454 N N . GLY A 1 179 ? 34.723 -26.834 60.439 1.00 49.31 179 GLY A N 1
ATOM 1455 C CA . GLY A 1 179 ? 34.259 -28.219 60.368 1.00 49.31 179 GLY A CA 1
ATOM 1456 C C . GLY A 1 179 ? 34.556 -28.872 59.024 1.00 49.31 179 GLY A C 1
ATOM 1457 O O . GLY A 1 179 ? 33.640 -29.111 58.250 1.00 49.31 179 GLY A O 1
ATOM 1458 N N . MET A 1 180 ? 35.837 -29.118 58.746 1.00 58.19 180 MET A N 1
ATOM 1459 C CA . MET A 1 180 ? 36.251 -30.240 57.901 1.00 58.19 180 MET A CA 1
ATOM 1460 C C . MET A 1 180 ? 36.668 -31.396 58.824 1.00 58.19 180 MET A C 1
ATOM 1462 O O . MET A 1 180 ? 37.246 -31.124 59.877 1.00 58.19 180 MET A O 1
ATOM 1466 N N . GLU A 1 181 ? 36.433 -32.625 58.345 1.00 50.56 181 GLU A N 1
ATOM 1467 C CA . GLU A 1 181 ? 36.973 -33.930 58.792 1.00 50.56 181 GLU A CA 1
ATOM 1468 C C . GLU A 1 181 ? 36.360 -34.521 60.084 1.00 50.56 181 GLU A C 1
ATOM 1470 O O . GLU A 1 181 ? 36.243 -33.832 61.091 1.00 50.56 181 GLU A O 1
ATOM 1475 N N . ARG A 1 182 ? 35.928 -35.793 60.149 1.00 50.16 182 ARG A N 1
ATOM 1476 C CA . ARG A 1 182 ? 36.221 -37.015 59.370 1.00 50.16 182 ARG A CA 1
ATOM 1477 C C . ARG A 1 182 ? 34.979 -37.887 59.196 1.00 50.16 182 ARG A C 1
ATOM 1479 O O . ARG A 1 182 ? 34.113 -37.829 60.094 1.00 50.16 182 ARG A O 1
#

Mean predicted aligned error: 15.79 Å

Sequence (182 aa):
MYERELEILKPVMESVDRELREFRGKVEEILPPAKALERAVNYRENKAKPLFIKMKNTIAALAARLAEIMQELKRVRAGNRELKAKNNLLISGYDSLVKENSSLKQFSTMFERVVRVLGEGKVFAAVRQDEVREWQEAEQKQVEQLEKEKSIRERLEKAKQDAAVPMFGQPKKKPKSRGMER

Solvent-accessible surface area (backbone atoms only — not comparable to full-atom values): 10458 Å² total; per-residue (Å²): 114,69,65,61,55,48,61,68,44,40,64,56,51,54,49,51,52,46,56,50,46,59,49,52,66,38,58,83,65,56,72,63,79,80,56,93,89,60,53,69,67,59,47,40,63,72,49,51,48,54,49,54,52,51,52,54,51,52,53,51,53,51,51,53,53,50,53,52,53,53,51,52,52,50,51,52,52,51,52,53,52,52,52,51,53,53,49,52,52,52,50,54,51,49,56,49,51,54,52,50,52,52,50,50,50,52,51,50,55,50,48,55,50,48,32,71,74,67,34,58,71,57,50,55,51,53,49,53,53,47,55,54,49,54,51,52,53,52,51,53,52,51,50,53,51,53,51,52,51,49,52,51,50,52,53,51,52,49,52,51,51,61,67,67,47,82,76,91,66,80,86,82,79,80,84,78,90,82,86,80,91,134

Secondary structure (DSSP, 8-state):
-HHHHHHHHHHHHHHHHHHHHHHHHHHHHHSPPPPTT--HHHHIIIIIHHHHHHHHHHHHHHHHHHHHHHHHHHHHHHHHHHHHHHHHHHHHHHHHHHHHHHHHHHHHHHHHHHHHHH-HHHHHHHHHHHHHHHHHHHHHHHHHHHHHHHHHHHHHHHHHHHHHS----PPPPPPPP-----